Protein AF-A0A7C4GCC1-F1 (afdb_monomer)

Mean predicted aligned error: 23.69 Å

Structure (mmCIF, N/CA/C/O backbone):
data_AF-A0A7C4GCC1-F1
#
_entry.id   AF-A0A7C4GCC1-F1
#
loop_
_atom_site.group_PDB
_atom_site.id
_atom_site.type_symbol
_atom_site.label_atom_id
_atom_site.label_alt_id
_atom_site.label_comp_id
_atom_site.label_asym_id
_atom_site.label_entity_id
_atom_site.label_seq_id
_atom_site.pdbx_PDB_ins_code
_atom_site.Cartn_x
_atom_site.Cartn_y
_atom_site.Cartn_z
_atom_site.occupancy
_atom_site.B_iso_or_equiv
_atom_site.auth_seq_id
_atom_site.auth_comp_id
_atom_site.auth_asym_id
_atom_site.auth_atom_id
_atom_site.pdbx_PDB_model_num
ATOM 1 N N . MET A 1 1 ? 19.845 -85.743 -12.139 1.00 63.66 1 MET A N 1
ATOM 2 C CA . MET A 1 1 ? 19.564 -84.285 -12.180 1.00 63.66 1 MET A CA 1
ATOM 3 C C . MET A 1 1 ? 18.138 -83.912 -11.758 1.00 63.66 1 MET A C 1
ATOM 5 O O . MET A 1 1 ? 17.988 -82.906 -11.081 1.00 63.66 1 MET A O 1
ATOM 9 N N . TYR A 1 2 ? 17.109 -84.716 -12.062 1.00 66.06 2 TYR A N 1
ATOM 10 C CA . TYR A 1 2 ? 15.708 -84.414 -11.703 1.00 66.06 2 TYR A CA 1
ATOM 11 C C . TYR A 1 2 ? 15.447 -84.311 -10.183 1.00 66.06 2 TYR A C 1
ATOM 13 O O . TYR A 1 2 ? 14.785 -83.385 -9.728 1.00 66.06 2 TYR A O 1
ATOM 21 N N . TYR A 1 3 ? 16.046 -85.199 -9.380 1.00 66.88 3 TYR A N 1
ATOM 22 C CA . TYR A 1 3 ? 15.901 -85.190 -7.914 1.00 66.88 3 TYR A CA 1
ATOM 23 C C . TYR A 1 3 ? 16.532 -83.966 -7.232 1.00 66.88 3 TYR A C 1
ATOM 25 O O . TYR A 1 3 ? 16.000 -83.470 -6.244 1.00 66.88 3 TYR A O 1
ATOM 33 N N . VAL A 1 4 ? 17.625 -83.431 -7.787 1.00 70.81 4 VAL A N 1
ATOM 34 C CA . VAL A 1 4 ? 18.280 -82.221 -7.260 1.00 70.81 4 VAL A CA 1
ATOM 35 C C . VAL A 1 4 ? 17.409 -80.988 -7.520 1.00 70.81 4 VAL A C 1
ATOM 37 O O . VAL A 1 4 ? 17.224 -80.166 -6.626 1.00 70.81 4 VAL A O 1
ATOM 40 N N . LEU A 1 5 ? 16.795 -80.900 -8.706 1.00 70.44 5 LEU A N 1
ATOM 41 C CA . LEU A 1 5 ? 15.860 -79.825 -9.045 1.00 70.44 5 LEU A CA 1
ATOM 42 C C . LEU A 1 5 ? 14.574 -79.893 -8.199 1.00 70.44 5 LEU A C 1
ATOM 44 O O . LEU A 1 5 ? 14.079 -78.864 -7.745 1.00 70.44 5 LEU A O 1
ATOM 48 N N . LEU A 1 6 ? 14.066 -81.104 -7.936 1.00 71.25 6 LEU A N 1
ATOM 49 C CA . LEU A 1 6 ? 12.882 -81.321 -7.102 1.00 71.25 6 LEU A CA 1
ATOM 50 C C . LEU A 1 6 ? 13.134 -80.920 -5.638 1.00 71.25 6 LEU A C 1
ATOM 52 O O . LEU A 1 6 ? 12.301 -80.240 -5.044 1.00 71.25 6 LEU A O 1
ATOM 56 N N . CYS A 1 7 ? 14.302 -81.253 -5.076 1.00 68.62 7 CYS A N 1
ATOM 57 C CA . CYS A 1 7 ? 14.692 -80.820 -3.730 1.00 68.62 7 CYS A CA 1
ATOM 58 C C . CYS A 1 7 ? 14.818 -79.294 -3.618 1.00 68.62 7 CYS A C 1
ATOM 60 O O . CYS A 1 7 ? 14.328 -78.715 -2.651 1.00 68.62 7 CYS A O 1
ATOM 62 N N . ILE A 1 8 ? 15.405 -78.625 -4.615 1.00 70.19 8 ILE A N 1
ATOM 63 C CA . ILE A 1 8 ? 15.514 -77.158 -4.628 1.00 70.19 8 ILE A CA 1
ATOM 64 C C . ILE A 1 8 ? 14.120 -76.521 -4.704 1.00 70.19 8 ILE A C 1
ATOM 66 O O . ILE A 1 8 ? 13.819 -75.618 -3.926 1.00 70.19 8 ILE A O 1
ATOM 70 N N . LEU A 1 9 ? 13.224 -77.027 -5.557 1.00 69.75 9 LEU A N 1
ATOM 71 C CA . LEU A 1 9 ? 11.850 -76.521 -5.649 1.00 69.75 9 LEU A CA 1
ATOM 72 C C . LEU A 1 9 ? 11.044 -76.749 -4.361 1.00 69.75 9 LEU A C 1
ATOM 74 O O . LEU A 1 9 ? 10.264 -75.878 -3.982 1.00 69.75 9 LEU A O 1
ATOM 78 N N . ILE A 1 10 ? 11.249 -77.863 -3.651 1.00 68.75 10 ILE A N 1
ATOM 79 C CA . ILE A 1 10 ? 10.618 -78.125 -2.345 1.00 68.75 10 ILE A CA 1
ATOM 80 C C . ILE A 1 10 ? 11.141 -77.151 -1.279 1.00 68.75 10 ILE A C 1
ATOM 82 O O . ILE A 1 10 ? 10.346 -76.592 -0.524 1.00 68.75 10 ILE A O 1
ATOM 86 N N . ILE A 1 11 ? 12.449 -76.880 -1.254 1.00 67.25 11 ILE A N 1
ATOM 87 C CA . ILE A 1 11 ? 13.056 -75.909 -0.330 1.00 67.25 11 ILE A CA 1
ATOM 88 C C . ILE A 1 11 ? 12.537 -74.492 -0.617 1.00 67.25 11 ILE A C 1
ATOM 90 O O . ILE A 1 11 ? 12.124 -73.798 0.310 1.00 67.25 11 ILE A O 1
ATOM 94 N N . PHE A 1 12 ? 12.458 -74.078 -1.886 1.00 67.62 12 PHE A N 1
ATOM 95 C CA . PHE A 1 12 ? 11.911 -72.768 -2.262 1.00 67.62 12 PHE A CA 1
ATOM 96 C C . PHE A 1 12 ? 10.414 -72.641 -1.944 1.00 67.62 12 PHE A C 1
ATOM 98 O O . PHE A 1 12 ? 9.980 -71.608 -1.433 1.00 67.62 12 PHE A O 1
ATOM 105 N N . LYS A 1 13 ? 9.613 -73.688 -2.177 1.00 67.19 13 LYS A N 1
ATOM 106 C CA . LYS A 1 13 ? 8.170 -73.678 -1.884 1.00 67.19 13 LYS A CA 1
ATOM 107 C C . LYS A 1 13 ? 7.899 -73.636 -0.375 1.00 67.19 13 LYS A C 1
ATOM 109 O O . LYS A 1 13 ? 7.031 -72.879 0.058 1.00 67.19 13 LYS A O 1
ATOM 114 N N . ASN A 1 14 ? 8.695 -74.347 0.427 1.00 59.16 14 ASN A N 1
ATOM 115 C CA . ASN A 1 14 ? 8.635 -74.298 1.892 1.00 59.16 14 ASN A CA 1
ATOM 116 C C . ASN A 1 14 ? 9.147 -72.961 2.462 1.00 59.16 14 ASN A C 1
ATOM 118 O O . ASN A 1 14 ? 8.561 -72.449 3.414 1.00 59.16 14 ASN A O 1
ATOM 122 N N . ALA A 1 15 ? 10.160 -72.339 1.851 1.00 60.72 15 ALA A N 1
ATOM 123 C CA . ALA A 1 15 ? 10.637 -71.006 2.233 1.00 60.72 15 ALA A CA 1
ATOM 124 C C . ALA A 1 15 ? 9.601 -69.901 1.936 1.00 60.72 15 ALA A C 1
ATOM 126 O O . ALA A 1 15 ? 9.397 -69.001 2.751 1.00 60.72 15 ALA A O 1
ATOM 127 N N . ILE A 1 16 ? 8.880 -69.996 0.813 1.00 60.94 16 ILE A N 1
ATOM 128 C CA . ILE A 1 16 ? 7.788 -69.071 0.455 1.00 60.94 16 ILE A CA 1
ATOM 129 C C . ILE A 1 16 ? 6.573 -69.254 1.384 1.00 60.94 16 ILE A C 1
ATOM 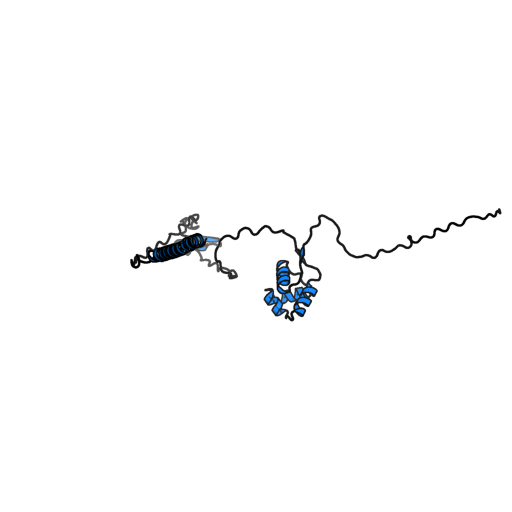131 O O . ILE A 1 16 ? 5.955 -68.268 1.792 1.00 60.94 16 ILE A O 1
ATOM 135 N N . LEU A 1 17 ? 6.255 -70.494 1.776 1.00 58.56 17 LEU A N 1
ATOM 136 C CA . LEU A 1 17 ? 5.231 -70.791 2.788 1.00 58.56 17 LEU A CA 1
ATOM 137 C C . LEU A 1 17 ? 5.615 -70.246 4.178 1.00 58.56 17 LEU A C 1
ATOM 139 O O . LEU A 1 17 ? 4.762 -69.682 4.864 1.00 58.56 17 LEU A O 1
ATOM 143 N N . ALA A 1 18 ? 6.893 -70.316 4.565 1.00 58.34 18 ALA A N 1
ATOM 144 C CA . ALA A 1 18 ? 7.387 -69.760 5.827 1.00 58.34 18 ALA A CA 1
ATOM 145 C C . ALA A 1 18 ? 7.324 -68.218 5.867 1.00 58.34 18 ALA A C 1
ATOM 147 O O . ALA A 1 18 ? 6.893 -67.643 6.868 1.00 58.34 18 ALA A O 1
ATOM 148 N N . LEU A 1 19 ? 7.654 -67.537 4.763 1.00 57.41 19 LEU A N 1
ATOM 149 C CA . LEU A 1 19 ? 7.575 -66.071 4.655 1.00 57.41 19 LEU A CA 1
ATOM 150 C C . LEU A 1 19 ? 6.128 -65.545 4.706 1.00 57.41 19 LEU A C 1
ATOM 152 O O . LEU A 1 19 ? 5.872 -64.472 5.256 1.00 57.41 19 LEU A O 1
ATOM 156 N N . ARG A 1 20 ? 5.157 -66.316 4.199 1.00 57.84 20 ARG A N 1
ATOM 157 C CA . ARG A 1 20 ? 3.729 -65.952 4.205 1.00 57.84 20 ARG A CA 1
ATOM 158 C C . ARG A 1 20 ? 3.090 -66.088 5.596 1.00 57.84 20 ARG A C 1
ATOM 160 O O . ARG A 1 20 ? 2.259 -65.253 5.956 1.00 57.84 20 ARG A O 1
ATOM 167 N N . SER A 1 21 ? 3.537 -67.054 6.405 1.00 59.22 21 SER A N 1
ATOM 168 C CA . SER A 1 21 ? 3.143 -67.188 7.818 1.00 59.22 21 SER A CA 1
ATOM 169 C C . SER A 1 21 ? 3.728 -66.081 8.701 1.00 59.22 21 SER A C 1
ATOM 171 O O . SER A 1 21 ? 3.010 -65.515 9.522 1.00 59.22 21 SER A O 1
ATOM 173 N N . ILE A 1 22 ? 4.992 -65.694 8.491 1.00 59.81 22 ILE A N 1
ATOM 174 C CA . ILE A 1 22 ? 5.638 -64.611 9.259 1.00 59.81 22 ILE A CA 1
ATOM 175 C C . ILE A 1 22 ? 4.975 -63.254 8.969 1.00 59.81 22 ILE A C 1
ATOM 177 O O . ILE A 1 22 ? 4.760 -62.465 9.887 1.00 59.81 22 ILE A O 1
ATOM 181 N N . CYS A 1 23 ? 4.564 -63.002 7.721 1.00 56.31 23 CYS A N 1
ATOM 182 C CA . CYS A 1 23 ? 3.889 -61.759 7.337 1.00 56.31 23 CYS A CA 1
ATOM 183 C C . CYS A 1 23 ? 2.470 -61.643 7.938 1.00 56.31 23 CYS A C 1
ATOM 185 O O . CYS A 1 23 ? 2.072 -60.570 8.394 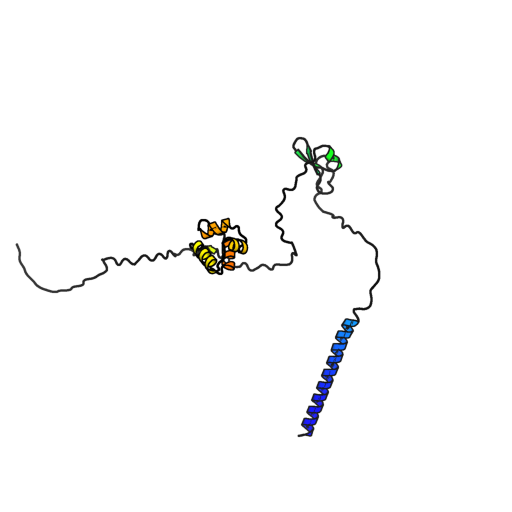1.00 56.31 23 CYS A O 1
ATOM 187 N N . HIS A 1 24 ? 1.730 -62.756 8.033 1.00 60.28 24 HIS A N 1
ATOM 188 C CA . HIS A 1 24 ? 0.435 -62.792 8.725 1.00 60.28 24 HIS A CA 1
ATOM 189 C C . HIS A 1 24 ? 0.576 -62.580 10.238 1.00 60.28 24 HIS A C 1
ATOM 191 O O . HIS A 1 24 ? -0.241 -61.877 10.827 1.00 60.28 24 HIS A O 1
ATOM 197 N N . ILE A 1 25 ? 1.624 -63.130 10.859 1.00 60.50 25 ILE A N 1
ATOM 198 C CA . ILE A 1 25 ? 1.900 -62.956 12.292 1.00 60.50 25 ILE A CA 1
ATOM 199 C C . ILE A 1 25 ? 2.311 -61.508 12.594 1.00 60.50 25 ILE A C 1
ATOM 201 O O . ILE A 1 25 ? 1.822 -60.938 13.567 1.00 60.50 25 ILE A O 1
ATOM 205 N N . LEU A 1 26 ? 3.118 -60.864 11.740 1.00 58.94 26 LEU A N 1
ATOM 206 C CA . LEU A 1 26 ? 3.485 -59.451 11.903 1.00 58.94 26 LEU A CA 1
ATOM 207 C C . LEU A 1 26 ? 2.285 -58.510 11.704 1.00 58.94 26 LEU A C 1
ATOM 209 O O . LEU A 1 26 ? 2.103 -57.575 12.480 1.00 58.94 26 LEU A O 1
ATOM 213 N N . HIS A 1 27 ? 1.432 -58.774 10.707 1.00 63.50 27 HIS A N 1
ATOM 214 C CA . HIS A 1 27 ? 0.215 -57.988 10.480 1.00 63.50 27 HIS A CA 1
ATOM 215 C C . HIS A 1 27 ? -0.801 -58.176 11.618 1.00 63.50 27 HIS A C 1
ATOM 217 O O . HIS A 1 27 ? -1.419 -57.208 12.063 1.00 63.50 27 HIS A O 1
ATOM 223 N N . PHE A 1 28 ? -0.912 -59.394 12.160 1.00 55.25 28 PHE A N 1
ATOM 224 C CA . PHE A 1 28 ? -1.722 -59.663 13.343 1.00 55.25 28 PHE A CA 1
ATOM 225 C C . PHE A 1 28 ? -1.152 -58.967 14.584 1.00 55.25 28 PHE A C 1
ATOM 227 O O . PHE A 1 28 ? -1.920 -58.369 15.323 1.00 55.25 28 PHE A O 1
ATOM 234 N N . PHE A 1 29 ? 0.171 -58.929 14.781 1.00 54.62 29 PHE A N 1
ATOM 235 C CA . PHE A 1 29 ? 0.791 -58.183 15.883 1.00 54.62 29 PHE A CA 1
ATOM 236 C C . PHE A 1 29 ? 0.606 -56.667 15.755 1.00 54.62 29 PHE A C 1
ATOM 238 O O . PHE A 1 29 ? 0.311 -56.017 16.752 1.00 54.62 29 PHE A O 1
ATOM 245 N N . ILE A 1 30 ? 0.697 -56.089 14.555 1.00 59.47 30 ILE A N 1
ATOM 246 C CA . ILE A 1 30 ? 0.470 -54.650 14.343 1.00 59.47 30 ILE A CA 1
ATOM 247 C C . ILE A 1 30 ? -1.007 -54.297 14.575 1.00 59.47 30 ILE A C 1
ATOM 249 O O . ILE A 1 30 ? -1.305 -53.326 15.269 1.00 59.47 30 ILE A O 1
ATOM 253 N N . HIS A 1 31 ? -1.942 -55.121 14.094 1.00 57.72 31 HIS A N 1
ATOM 254 C CA . HIS A 1 31 ? -3.376 -54.898 14.291 1.00 57.72 31 HIS A CA 1
ATOM 255 C C . HIS A 1 31 ? -3.832 -55.193 15.735 1.00 57.72 31 HIS A C 1
ATOM 257 O O . HIS A 1 31 ? -4.702 -54.506 16.268 1.00 57.72 31 HIS A O 1
ATOM 263 N N . PHE A 1 32 ? -3.218 -56.168 16.413 1.00 44.03 32 PHE A N 1
ATOM 264 C CA . PHE A 1 32 ? -3.484 -56.497 17.817 1.00 44.03 32 PHE A CA 1
ATOM 265 C C . PHE A 1 32 ? -2.863 -55.462 18.773 1.00 44.03 32 PHE A C 1
ATOM 267 O O . PHE A 1 32 ? -3.492 -55.088 19.761 1.00 44.03 32 PHE A O 1
ATOM 274 N N . CYS A 1 33 ? -1.704 -54.888 18.430 1.00 45.56 33 CYS A N 1
ATOM 275 C CA . CYS A 1 33 ? -1.083 -53.795 19.186 1.00 45.56 33 CYS A CA 1
ATOM 276 C C . CYS A 1 33 ? -1.837 -52.458 19.005 1.00 45.56 33 CYS A C 1
ATOM 278 O O . CYS A 1 33 ? -1.930 -51.670 19.947 1.00 45.56 33 CYS A O 1
ATOM 280 N N . TRP A 1 34 ? -2.489 -52.231 17.854 1.00 43.16 34 TRP A N 1
ATOM 281 C CA . TRP A 1 34 ? -3.417 -51.103 17.661 1.00 43.16 34 TRP A CA 1
ATOM 282 C C . TRP A 1 34 ? -4.787 -51.300 18.337 1.00 43.16 34 TRP A C 1
ATOM 284 O O . TRP A 1 34 ? -5.467 -50.319 18.632 1.00 43.16 34 TRP A O 1
ATOM 294 N N . LYS A 1 35 ? -5.186 -52.542 18.652 1.00 43.91 35 LYS A N 1
ATOM 295 C CA . LYS A 1 35 ? -6.496 -52.862 19.253 1.00 43.91 35 LYS A CA 1
ATOM 296 C C . LYS A 1 35 ? -6.484 -53.023 20.781 1.00 43.91 35 LYS A C 1
ATOM 298 O O . LYS A 1 35 ? -7.555 -53.012 21.381 1.00 43.91 35 LYS A O 1
ATOM 303 N N . LEU A 1 36 ? -5.310 -53.087 21.424 1.00 43.34 36 LEU A N 1
ATOM 304 C CA . LEU A 1 36 ? -5.185 -53.085 22.894 1.00 43.34 36 LEU A CA 1
ATOM 305 C C . LEU A 1 36 ? -4.892 -51.707 23.519 1.00 43.34 36 LEU A C 1
ATOM 307 O O . LEU A 1 36 ? -5.024 -51.559 24.730 1.00 43.34 36 LEU A O 1
ATOM 311 N N . LYS A 1 37 ? -4.576 -50.671 22.728 1.00 39.44 37 LYS A N 1
ATOM 312 C CA . LYS A 1 37 ? -4.420 -49.283 23.219 1.00 39.44 37 LYS A CA 1
ATOM 313 C C . LYS A 1 37 ? -5.707 -48.447 23.103 1.00 39.44 37 LYS A C 1
ATOM 315 O O . LYS A 1 37 ? -5.652 -47.222 23.076 1.00 39.44 37 LYS A O 1
ATOM 320 N N . PHE A 1 38 ? -6.866 -49.108 23.023 1.00 40.34 38 PHE A N 1
ATOM 321 C CA . PHE A 1 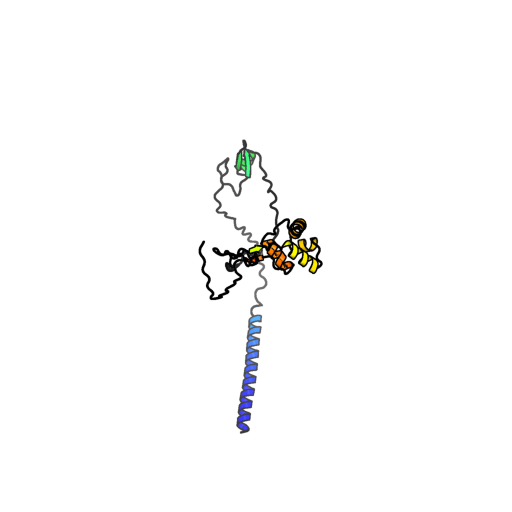38 ? -8.164 -48.451 22.835 1.00 40.34 38 PHE A CA 1
ATOM 322 C C . PHE A 1 38 ? -9.328 -49.203 23.504 1.00 40.34 38 PHE A C 1
ATOM 324 O O . PHE A 1 38 ? -10.369 -49.417 22.890 1.00 40.34 38 PHE A O 1
ATOM 331 N N . ARG A 1 39 ? -9.168 -49.657 24.757 1.00 39.66 39 ARG A N 1
ATOM 332 C CA . ARG A 1 39 ? -10.319 -50.017 25.610 1.00 39.66 39 ARG A CA 1
ATOM 333 C C . ARG A 1 39 ? -9.936 -50.180 27.077 1.00 39.66 39 ARG A C 1
ATOM 335 O O . ARG A 1 39 ? -9.813 -51.296 27.552 1.00 39.66 39 ARG A O 1
ATOM 342 N N . LEU A 1 40 ? -9.724 -49.060 27.764 1.00 39.38 40 LEU A N 1
ATOM 343 C CA . LEU A 1 40 ? -9.918 -48.871 29.209 1.00 39.38 40 LEU A CA 1
ATOM 344 C C . LEU A 1 40 ? -9.496 -47.432 29.525 1.00 39.38 40 LEU A C 1
ATOM 346 O O . LEU A 1 40 ? -8.310 -47.151 29.614 1.00 39.38 40 LEU A O 1
ATOM 350 N N . VAL A 1 41 ? -10.481 -46.533 29.547 1.00 38.19 41 VAL A N 1
ATOM 351 C CA . VAL A 1 41 ? -10.696 -45.371 30.438 1.00 38.19 41 VAL A CA 1
ATOM 352 C C . VAL A 1 41 ? -11.641 -44.426 29.680 1.00 38.19 41 VAL A C 1
ATOM 354 O O . VAL A 1 41 ? -11.259 -43.369 29.190 1.00 38.19 41 VAL A O 1
ATOM 357 N N . GLU A 1 42 ? -12.904 -44.836 29.553 1.00 44.81 42 GLU A N 1
ATOM 358 C CA . GLU A 1 42 ? -14.003 -43.880 29.435 1.00 44.81 42 GLU A CA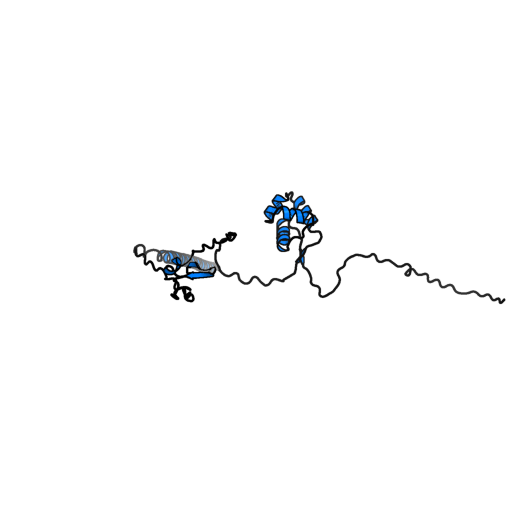 1
ATOM 359 C C . GLU A 1 42 ? -14.730 -43.852 30.777 1.00 44.81 42 GLU A C 1
ATOM 361 O O . GLU A 1 42 ? -15.086 -44.899 31.316 1.00 44.81 42 GLU A O 1
ATOM 366 N N . GLY A 1 43 ? -14.963 -42.648 31.303 1.00 46.44 43 GLY A N 1
ATOM 367 C CA . GLY A 1 43 ? -16.002 -42.431 32.305 1.00 46.44 43 GLY A CA 1
ATOM 368 C C . GLY A 1 43 ? -15.543 -42.244 33.748 1.00 46.44 43 GLY A C 1
ATOM 369 O O . GLY A 1 43 ? -16.044 -42.925 34.634 1.00 46.44 43 GLY A O 1
ATOM 370 N N . ILE A 1 44 ? -14.715 -41.230 34.025 1.00 43.22 44 ILE A N 1
ATOM 371 C CA . ILE A 1 44 ? -14.797 -40.543 35.323 1.00 43.22 44 ILE A CA 1
ATOM 372 C C . ILE A 1 44 ? -15.042 -39.055 35.074 1.00 43.22 44 ILE A C 1
ATOM 374 O O . ILE A 1 44 ? -14.154 -38.298 34.686 1.00 43.22 44 ILE A O 1
ATOM 378 N N . LYS A 1 45 ? -16.304 -38.651 35.264 1.00 41.41 45 LYS A N 1
ATOM 379 C CA . LYS A 1 45 ? -16.761 -37.258 35.270 1.00 41.41 45 LYS A CA 1
ATOM 380 C C . LYS A 1 45 ? -16.176 -36.550 36.493 1.00 41.41 45 LYS A C 1
ATOM 382 O O . LYS A 1 45 ? -16.801 -36.500 37.547 1.00 41.41 45 LYS A O 1
ATOM 387 N N . TRP A 1 46 ? -14.996 -35.969 36.326 1.00 35.97 46 TRP A N 1
ATOM 388 C CA . TRP A 1 46 ? -14.390 -35.053 37.288 1.00 35.97 46 TRP A CA 1
ATOM 389 C C . TRP A 1 46 ? -15.013 -33.654 37.074 1.00 35.97 46 TRP A C 1
ATOM 391 O O . TRP A 1 46 ? -14.539 -32.828 36.296 1.00 35.97 46 TRP A O 1
ATOM 401 N N . LYS A 1 47 ? -16.184 -33.431 37.693 1.00 44.38 47 LYS A N 1
ATOM 402 C CA . LYS A 1 47 ? -16.966 -32.183 37.640 1.00 44.38 47 LYS A CA 1
ATOM 403 C C . LYS A 1 47 ? -16.470 -31.221 38.727 1.00 44.38 47 LYS A C 1
ATOM 405 O O . LYS A 1 47 ? -17.168 -30.961 39.699 1.00 44.38 47 LYS A O 1
ATOM 410 N N . TYR A 1 48 ? -15.282 -30.662 38.539 1.00 47.84 48 TYR A N 1
ATOM 411 C CA . TYR A 1 48 ? -14.805 -29.510 39.314 1.00 47.84 48 TYR A CA 1
ATOM 412 C C . TYR A 1 48 ? -14.191 -28.535 38.326 1.00 47.84 48 TYR A C 1
ATOM 414 O O . TYR A 1 48 ? -13.115 -28.752 37.774 1.00 47.84 48 TYR A O 1
ATOM 422 N N . LYS A 1 49 ? -14.918 -27.444 38.085 1.00 42.94 49 LYS A N 1
ATOM 423 C CA . LYS A 1 49 ? -14.337 -26.214 37.558 1.00 42.94 49 LYS A CA 1
ATOM 424 C C . LYS A 1 49 ? -13.416 -25.675 38.646 1.00 42.94 49 LYS A C 1
ATOM 426 O O . LYS A 1 49 ? -13.836 -24.873 39.474 1.00 42.94 49 LYS A O 1
ATOM 431 N N . ILE A 1 50 ? -12.171 -26.135 38.664 1.00 42.38 50 ILE A N 1
ATOM 432 C CA . ILE A 1 50 ? -11.121 -25.417 39.373 1.00 42.38 50 ILE A CA 1
ATOM 433 C C . ILE A 1 50 ? -10.861 -24.182 38.516 1.00 42.38 50 ILE A C 1
ATOM 435 O O . ILE A 1 50 ? -10.184 -24.235 37.491 1.00 42.38 50 ILE A O 1
ATOM 439 N N . ASN A 1 51 ? -11.522 -23.086 38.876 1.00 44.94 51 ASN A N 1
ATOM 440 C CA . ASN A 1 51 ? -11.334 -21.791 38.249 1.00 44.94 51 ASN A CA 1
ATOM 441 C C . ASN A 1 51 ? -10.008 -21.229 38.769 1.00 44.94 51 ASN A C 1
ATOM 443 O O . ASN A 1 51 ? -9.982 -20.372 39.647 1.00 44.94 51 ASN A O 1
ATOM 447 N N . ILE A 1 52 ? -8.896 -21.773 38.274 1.00 39.72 52 ILE A N 1
ATOM 448 C CA . ILE A 1 52 ? -7.584 -21.158 38.441 1.00 39.72 52 ILE A CA 1
ATOM 449 C C . ILE A 1 52 ? -7.579 -19.975 37.477 1.00 39.72 52 ILE A C 1
ATOM 451 O O . ILE A 1 52 ? -7.081 -20.044 36.355 1.00 39.72 52 ILE A O 1
ATOM 455 N N . THR A 1 53 ? -8.190 -18.873 37.906 1.00 46.94 53 THR A N 1
ATOM 456 C CA . THR A 1 53 ? -7.751 -17.562 37.454 1.00 46.94 53 THR A CA 1
ATOM 457 C C . THR A 1 53 ? -6.305 -17.468 37.895 1.00 46.94 53 THR A C 1
ATOM 459 O O . THR A 1 53 ? -6.042 -17.283 39.080 1.00 46.94 53 THR A O 1
ATOM 462 N N . ILE A 1 54 ? -5.373 -17.664 36.965 1.00 43.03 54 ILE A N 1
ATOM 463 C CA . ILE A 1 54 ? -3.993 -17.229 37.144 1.00 43.03 54 ILE A CA 1
ATOM 464 C C . ILE A 1 54 ? -4.122 -15.757 37.555 1.00 43.03 54 ILE A C 1
ATOM 466 O O . ILE A 1 54 ? -4.584 -14.965 36.721 1.00 43.03 54 ILE A O 1
ATOM 470 N N . PRO A 1 55 ? -3.845 -15.363 38.818 1.00 43.00 55 PRO A N 1
ATOM 471 C CA . PRO A 1 55 ? -3.775 -13.954 39.117 1.00 43.00 55 PRO A CA 1
ATOM 472 C C . PRO A 1 55 ? -2.654 -13.469 38.220 1.00 43.00 55 PRO A C 1
ATOM 474 O O . PRO A 1 55 ? -1.541 -13.996 38.227 1.00 43.00 55 PRO A O 1
ATOM 477 N N . ASN A 1 56 ? -3.009 -12.557 37.335 1.00 44.94 56 ASN A N 1
ATOM 478 C CA . ASN A 1 56 ? -2.076 -11.910 36.456 1.00 44.94 56 ASN A CA 1
ATOM 479 C C . ASN A 1 56 ? -1.198 -11.050 37.367 1.00 44.94 56 ASN A C 1
ATOM 481 O O . ASN A 1 56 ? -1.490 -9.879 37.603 1.00 44.94 56 ASN A O 1
ATOM 485 N N . ILE A 1 57 ? -0.196 -11.676 37.990 1.00 48.94 57 ILE A N 1
ATOM 486 C CA . ILE A 1 57 ? 0.821 -11.012 38.789 1.00 48.94 57 ILE A CA 1
ATOM 487 C C . ILE A 1 57 ? 1.742 -10.378 37.754 1.00 48.94 57 ILE A C 1
ATOM 489 O O . ILE A 1 57 ? 2.836 -10.848 37.453 1.00 48.94 57 ILE A O 1
ATOM 493 N N . TYR A 1 58 ? 1.217 -9.321 37.138 1.00 47.09 58 TYR A N 1
ATOM 494 C CA . TYR A 1 58 ? 2.008 -8.316 36.480 1.00 47.09 58 TYR A CA 1
ATOM 495 C C . TYR A 1 58 ? 2.959 -7.786 37.540 1.00 47.09 58 TYR A C 1
ATOM 497 O O . TYR A 1 58 ? 2.586 -6.974 38.384 1.00 47.09 58 TYR A O 1
ATOM 505 N N . PHE A 1 59 ? 4.204 -8.234 37.460 1.00 47.84 59 PHE A N 1
ATOM 506 C CA . PHE A 1 59 ? 5.349 -7.526 38.004 1.00 47.84 59 PHE A CA 1
ATOM 507 C C . PHE A 1 59 ? 5.572 -6.264 37.147 1.00 47.84 59 PHE A C 1
ATOM 509 O O . PHE A 1 59 ? 6.563 -6.110 36.440 1.00 47.84 59 PHE A O 1
ATOM 516 N N . GLY A 1 60 ? 4.552 -5.407 37.106 1.00 55.56 60 GLY A N 1
ATOM 517 C CA . GLY A 1 60 ? 4.631 -4.049 36.608 1.00 55.56 60 GLY A CA 1
ATOM 518 C C . GLY A 1 60 ? 4.989 -3.164 37.788 1.00 55.56 60 GLY A C 1
ATOM 519 O O . GLY A 1 60 ? 4.439 -3.335 38.873 1.00 55.56 60 GLY A O 1
ATOM 520 N N . ILE A 1 61 ? 5.930 -2.249 37.575 1.00 59.91 61 ILE A N 1
ATOM 521 C CA . ILE A 1 61 ? 6.297 -1.191 38.523 1.00 59.91 61 ILE A CA 1
ATOM 522 C C . ILE A 1 61 ? 5.006 -0.628 39.148 1.00 59.91 61 ILE A C 1
ATOM 524 O O . ILE A 1 61 ? 4.098 -0.288 38.380 1.00 59.91 61 ILE A O 1
ATOM 528 N N . PRO A 1 62 ? 4.875 -0.569 40.491 1.00 61.34 62 PRO A N 1
ATOM 529 C CA . PRO A 1 62 ? 3.664 -0.075 41.127 1.00 61.34 62 PRO A CA 1
ATOM 530 C C . PRO A 1 62 ? 3.493 1.387 40.736 1.00 61.34 62 PRO A C 1
ATOM 532 O O . PRO A 1 62 ? 4.186 2.274 41.228 1.00 61.34 62 PRO A O 1
ATOM 535 N N . LEU A 1 63 ? 2.587 1.626 39.795 1.00 78.06 63 LEU A N 1
ATOM 536 C CA . LEU A 1 63 ? 2.186 2.966 39.426 1.00 78.06 63 LEU A CA 1
ATOM 537 C C . LEU A 1 63 ? 1.475 3.534 40.656 1.00 78.06 63 LEU A C 1
ATOM 539 O O . LEU A 1 63 ? 0.490 2.955 41.105 1.00 78.06 63 LEU A O 1
ATOM 543 N N . SER A 1 64 ? 2.004 4.586 41.265 1.00 89.19 64 SER A N 1
ATOM 544 C CA . SER A 1 64 ? 1.393 5.205 42.440 1.00 89.19 64 SER A CA 1
ATOM 545 C C . SER A 1 64 ? 0.326 6.217 42.023 1.00 89.19 64 SER A C 1
ATOM 547 O O . SER A 1 64 ? 0.352 6.776 40.927 1.00 89.19 64 SER A O 1
ATOM 549 N N . CYS A 1 65 ? -0.656 6.426 42.895 1.00 92.25 65 CYS A N 1
ATOM 550 C CA . CYS A 1 65 ? -1.636 7.490 42.749 1.00 92.25 65 CYS A CA 1
ATOM 551 C C . CYS A 1 65 ? -0.961 8.844 42.984 1.00 92.25 65 CYS A C 1
ATOM 553 O O . CYS A 1 65 ? -0.397 9.068 44.053 1.00 92.25 65 CYS A O 1
ATOM 555 N N . GLU A 1 66 ? -1.098 9.775 42.046 1.00 91.50 66 GLU A N 1
ATOM 556 C CA . GLU A 1 66 ? -0.482 11.107 42.146 1.00 91.50 66 GLU A CA 1
ATOM 557 C C . GLU A 1 66 ? -1.157 12.018 43.189 1.00 91.50 66 GLU A C 1
ATOM 559 O O . GLU A 1 66 ? -0.594 13.040 43.564 1.00 91.50 66 GLU A O 1
ATOM 564 N N . LEU A 1 67 ? -2.342 11.641 43.695 1.00 92.19 67 LEU A N 1
ATOM 565 C CA . LEU A 1 67 ? -3.045 12.382 44.753 1.00 92.19 67 LEU A CA 1
ATOM 566 C C . LEU A 1 67 ? -2.823 11.829 46.165 1.00 92.19 67 LEU A C 1
ATOM 568 O O . LEU A 1 67 ? -2.782 12.603 47.114 1.00 92.19 67 LEU A O 1
ATOM 572 N N . CYS A 1 68 ? -2.732 10.507 46.332 1.00 91.75 68 CYS A N 1
ATOM 573 C CA . CYS A 1 68 ? -2.661 9.885 47.662 1.00 91.75 68 CYS A CA 1
ATOM 574 C C . CYS A 1 68 ? -1.462 8.957 47.871 1.00 91.75 68 CYS A C 1
ATOM 576 O O . CYS A 1 68 ? -1.326 8.387 48.947 1.00 91.75 68 CYS A O 1
ATOM 578 N N . GLY A 1 69 ? -0.617 8.753 46.858 1.00 88.19 69 GLY A N 1
ATOM 579 C CA . GLY A 1 69 ? 0.580 7.912 46.939 1.00 88.19 69 GLY A CA 1
ATOM 580 C C . GLY A 1 69 ? 0.325 6.401 46.955 1.00 88.19 69 GLY A C 1
ATOM 581 O O . GLY A 1 69 ? 1.253 5.634 46.712 1.00 88.19 69 GLY A O 1
ATOM 582 N N . ASN A 1 70 ? -0.914 5.951 47.179 1.00 88.00 70 ASN A N 1
ATOM 583 C CA . ASN A 1 70 ? -1.246 4.524 47.211 1.00 88.00 70 ASN A CA 1
ATOM 584 C C . ASN A 1 70 ? -0.957 3.830 45.868 1.00 88.00 70 ASN A C 1
ATOM 586 O O . ASN A 1 70 ? -1.181 4.433 44.812 1.00 88.00 70 ASN A O 1
ATOM 590 N N . PRO A 1 71 ? -0.533 2.554 45.877 1.00 85.44 71 PRO A N 1
ATOM 591 C CA . PRO A 1 71 ? -0.306 1.797 44.653 1.00 85.44 71 PRO A CA 1
ATOM 592 C C . PRO A 1 71 ? -1.617 1.607 43.882 1.00 85.44 71 PRO A C 1
ATOM 594 O O . PRO A 1 71 ? -2.661 1.278 44.449 1.00 85.44 71 PRO A O 1
ATOM 597 N N . LEU A 1 72 ? -1.566 1.815 42.570 1.00 86.38 72 LEU A N 1
ATOM 598 C CA . LEU A 1 72 ? -2.696 1.623 41.676 1.00 86.38 72 LEU A CA 1
ATOM 599 C C . LEU A 1 72 ? -2.836 0.144 41.328 1.00 86.38 72 LEU A C 1
ATOM 601 O O . LEU A 1 72 ? -1.897 -0.510 40.873 1.00 86.38 72 LEU A O 1
ATOM 605 N N . LEU A 1 73 ? -4.054 -0.368 41.475 1.00 80.75 73 LEU A N 1
ATOM 606 C CA . LEU A 1 73 ? -4.430 -1.690 40.989 1.00 80.75 73 LEU A CA 1
ATOM 607 C C . LEU A 1 73 ? -4.651 -1.604 39.469 1.00 80.75 73 LEU A C 1
ATOM 609 O O . LEU A 1 73 ? -5.765 -1.413 38.984 1.00 80.75 73 LEU A O 1
ATOM 613 N N . GLY A 1 74 ? -3.561 -1.670 38.701 1.00 81.62 74 GLY A N 1
ATOM 614 C CA . GLY A 1 74 ? -3.577 -1.605 37.237 1.00 81.62 74 GLY A CA 1
ATOM 615 C C . GLY A 1 74 ? -3.247 -0.219 36.672 1.00 81.62 74 GLY A C 1
ATOM 616 O O . GLY A 1 74 ? -2.301 0.430 37.102 1.00 81.62 74 GLY A O 1
ATOM 617 N N . LYS A 1 75 ? -3.984 0.224 35.643 1.00 80.31 75 LYS A N 1
ATOM 618 C CA . LYS A 1 75 ? -3.613 1.405 34.831 1.00 80.31 75 LYS A CA 1
ATOM 619 C C . LYS A 1 75 ? -3.970 2.765 35.454 1.00 80.31 75 LYS A C 1
ATOM 621 O O . LYS A 1 75 ? -3.543 3.782 34.913 1.00 80.31 75 LYS A O 1
ATOM 626 N N . GLY A 1 76 ? -4.707 2.791 36.568 1.00 87.56 76 GLY A N 1
ATOM 627 C CA . GLY A 1 76 ? -5.254 4.025 37.146 1.00 87.56 76 GLY A CA 1
ATOM 628 C C . GLY A 1 76 ? -6.295 4.705 36.250 1.00 87.56 76 GLY A C 1
ATOM 629 O O . GLY A 1 76 ? -6.550 4.283 35.117 1.00 87.56 76 GLY A O 1
ATOM 630 N N . LYS A 1 77 ? -6.935 5.750 36.774 1.00 90.38 77 LYS A N 1
ATOM 631 C CA . LYS A 1 77 ? -7.877 6.600 36.039 1.00 90.38 77 LYS A CA 1
ATOM 632 C C . LYS A 1 77 ? -7.247 7.966 35.808 1.00 90.38 77 LYS A C 1
ATOM 634 O O . LYS A 1 77 ? -6.690 8.553 36.729 1.00 90.38 77 LYS A O 1
ATOM 639 N N . LYS A 1 78 ? -7.373 8.483 34.585 1.00 92.06 78 LYS A N 1
ATOM 640 C CA . LYS A 1 78 ? -6.877 9.817 34.237 1.00 92.06 78 LYS A CA 1
ATOM 641 C C . LYS A 1 78 ? -7.933 10.876 34.532 1.00 92.06 78 LYS A C 1
ATOM 643 O O . LYS A 1 78 ? -9.031 10.814 33.974 1.00 92.06 78 LYS A O 1
ATOM 648 N N . ILE A 1 79 ? -7.591 11.844 35.375 1.00 93.31 79 ILE A N 1
ATOM 649 C CA . ILE A 1 79 ? -8.451 12.983 35.714 1.00 93.31 79 ILE A CA 1
ATOM 650 C C . ILE A 1 79 ? -7.743 14.306 35.439 1.00 93.31 79 ILE A C 1
ATOM 652 O O . ILE A 1 79 ? -6.516 14.363 35.443 1.00 93.31 79 ILE A O 1
ATOM 656 N N . MET A 1 80 ? -8.510 15.369 35.211 1.00 92.62 80 MET A N 1
ATOM 657 C CA . MET A 1 80 ? -7.992 16.728 35.093 1.00 92.62 80 MET A CA 1
ATOM 658 C C . MET A 1 80 ? -8.224 17.509 36.385 1.00 92.62 80 MET A C 1
ATOM 660 O O . MET A 1 80 ? -9.361 17.602 36.851 1.00 92.62 80 MET A O 1
ATOM 664 N N . ILE A 1 81 ? -7.159 18.098 36.931 1.00 92.81 81 ILE A N 1
ATOM 665 C CA . ILE A 1 81 ? -7.205 19.040 38.059 1.00 92.81 81 ILE A CA 1
ATOM 666 C C . ILE A 1 81 ? -6.302 20.224 37.710 1.00 92.81 81 ILE A C 1
ATOM 668 O O . ILE A 1 81 ? -5.137 20.031 37.373 1.00 92.81 81 ILE A O 1
ATOM 672 N N . SER A 1 82 ? -6.833 21.450 37.756 1.00 87.88 82 SER A N 1
ATOM 673 C CA . SER A 1 82 ? -6.070 22.688 37.502 1.00 87.88 82 SER A CA 1
ATOM 674 C C . SER A 1 82 ? -5.276 22.690 36.182 1.00 87.88 82 SER A C 1
ATOM 676 O O . SER A 1 82 ? -4.172 23.219 36.108 1.00 87.88 82 SER A O 1
ATOM 678 N N . GLY A 1 83 ? -5.824 22.060 35.136 1.00 87.44 83 GLY A N 1
ATOM 679 C CA . GLY A 1 83 ? -5.182 21.947 33.821 1.00 87.44 83 GLY A CA 1
ATOM 680 C C . GLY A 1 83 ? -4.127 20.837 33.701 1.00 87.44 83 GLY A C 1
ATOM 681 O O . GLY A 1 83 ? -3.684 20.553 32.590 1.00 87.44 83 GLY A O 1
ATOM 682 N N . ALA A 1 84 ? -3.770 20.161 34.795 1.00 89.44 84 ALA A N 1
ATOM 683 C CA . ALA A 1 84 ? -2.888 18.999 34.786 1.00 89.44 84 ALA A CA 1
ATOM 684 C C . ALA A 1 84 ? -3.692 17.697 34.654 1.00 89.44 84 ALA A C 1
ATOM 686 O O . ALA A 1 84 ? -4.760 17.545 35.251 1.00 89.44 84 ALA A O 1
ATOM 687 N N . ILE A 1 85 ? -3.172 16.751 33.869 1.00 92.56 85 ILE A N 1
ATOM 688 C CA . ILE A 1 85 ? -3.746 15.410 33.721 1.00 92.56 85 ILE A CA 1
ATOM 689 C C . ILE A 1 85 ? -3.014 14.489 34.686 1.00 92.56 85 ILE A C 1
ATOM 691 O O . ILE A 1 85 ? -1.838 14.206 34.472 1.00 92.56 85 ILE A O 1
ATOM 695 N N . LEU A 1 86 ? -3.726 14.012 35.702 1.00 91.88 86 LEU A N 1
ATOM 696 C CA . LEU A 1 86 ? -3.175 13.168 36.752 1.00 91.88 86 LEU A CA 1
ATOM 697 C C . LEU A 1 86 ? -3.668 11.730 36.639 1.00 91.88 86 LEU A C 1
ATOM 699 O O . LEU A 1 86 ? -4.793 11.487 36.187 1.00 91.88 86 LEU A O 1
ATOM 703 N N . ASN A 1 87 ? -2.852 10.776 37.084 1.00 92.38 87 ASN A N 1
ATOM 704 C CA . ASN A 1 87 ? -3.245 9.374 37.197 1.00 92.38 87 ASN A CA 1
ATOM 705 C C . ASN A 1 87 ? -3.560 8.988 38.646 1.00 92.38 87 ASN A C 1
ATOM 707 O O . ASN A 1 87 ? -2.709 9.069 39.533 1.00 92.38 87 ASN A O 1
ATOM 711 N N . VAL A 1 88 ? -4.797 8.554 38.893 1.00 93.00 88 VAL A N 1
ATOM 712 C CA . VAL A 1 88 ? -5.327 8.414 40.254 1.00 93.00 88 VAL A CA 1
ATOM 713 C C . VAL A 1 88 ? -6.036 7.083 40.499 1.00 93.00 88 VAL A C 1
ATOM 715 O O . VAL A 1 88 ? -6.451 6.388 39.568 1.00 93.00 88 VAL A O 1
ATOM 718 N N . CYS A 1 89 ? -6.175 6.724 41.779 1.00 92.44 89 CYS A N 1
ATOM 719 C CA . CYS A 1 89 ? -6.936 5.559 42.230 1.00 92.44 89 CYS A CA 1
ATOM 720 C C . CYS A 1 89 ? -8.444 5.837 42.212 1.00 92.44 89 CYS A C 1
ATOM 722 O O . CYS A 1 89 ? -8.866 6.992 42.156 1.00 92.44 89 CYS A O 1
ATOM 724 N N . ASP A 1 90 ? -9.262 4.790 42.331 1.00 90.25 90 ASP A N 1
ATOM 725 C CA . ASP A 1 90 ? -10.727 4.893 42.275 1.00 90.25 90 ASP A CA 1
ATOM 726 C C . ASP A 1 90 ? -11.321 5.891 43.279 1.00 90.25 90 ASP A C 1
ATOM 728 O O . ASP A 1 90 ? -12.248 6.625 42.941 1.00 90.25 90 ASP A O 1
ATOM 732 N N . ASN A 1 91 ? -10.735 5.989 44.474 1.00 91.31 91 ASN A N 1
ATOM 733 C CA . ASN A 1 91 ? -11.192 6.904 45.522 1.00 91.31 91 ASN A CA 1
ATOM 734 C C . ASN A 1 91 ? -10.879 8.375 45.217 1.00 91.31 91 ASN A C 1
ATOM 736 O O . ASN A 1 91 ? -11.566 9.272 45.709 1.00 91.31 91 ASN A O 1
ATOM 740 N N . CYS A 1 92 ? -9.839 8.628 44.424 1.00 92.81 92 CYS A N 1
ATOM 741 C CA . CYS A 1 92 ? -9.330 9.961 44.124 1.00 92.81 92 CYS A CA 1
ATOM 742 C C . CYS A 1 92 ? -9.930 10.563 42.844 1.00 92.81 92 CYS A C 1
ATOM 744 O O . CYS A 1 92 ? -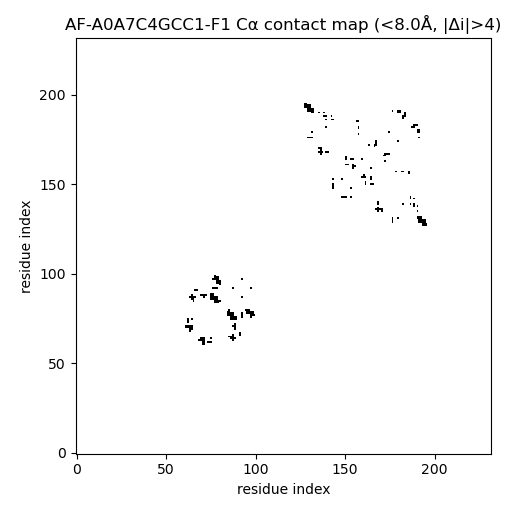9.775 11.754 42.594 1.00 92.81 92 CYS A O 1
ATOM 746 N N . VAL A 1 93 ? -10.671 9.776 42.060 1.00 91.62 93 VAL A N 1
ATOM 747 C CA . VAL A 1 93 ? -11.330 10.229 40.820 1.00 91.62 93 VAL A CA 1
ATOM 748 C C . VAL A 1 93 ? -12.264 11.412 41.059 1.00 91.62 93 VAL A C 1
ATOM 750 O O . VAL A 1 93 ? -12.353 12.300 40.223 1.00 91.62 93 VAL A O 1
ATOM 753 N N . LYS A 1 94 ? -12.935 11.439 42.214 1.00 91.25 94 LYS A N 1
ATOM 754 C CA . LYS A 1 94 ? -13.916 12.469 42.585 1.00 91.25 94 LYS A CA 1
ATOM 755 C C . LYS A 1 94 ? -13.346 13.889 42.685 1.00 91.25 94 LYS A C 1
ATOM 757 O O . LYS A 1 94 ? -14.121 14.836 42.694 1.00 91.25 94 LYS A O 1
ATOM 762 N N . TYR A 1 95 ? -12.024 14.038 42.794 1.00 91.38 95 TYR A N 1
ATOM 763 C CA . TYR A 1 95 ? -11.372 15.342 42.950 1.00 91.38 95 TYR A CA 1
ATOM 764 C C . TYR A 1 95 ? -11.093 16.054 41.620 1.00 91.38 95 TYR A C 1
ATOM 766 O O . TYR A 1 95 ? -10.648 17.197 41.634 1.00 91.38 95 TYR A O 1
ATOM 774 N N . GLY A 1 96 ? -11.349 15.413 40.477 1.00 89.62 96 GLY A N 1
ATOM 775 C CA . GLY A 1 96 ? -11.163 16.025 39.165 1.00 89.62 96 GLY A CA 1
ATOM 776 C C . GLY A 1 96 ? -12.182 15.547 38.144 1.00 89.62 96 GLY A C 1
ATOM 777 O O . GLY A 1 96 ? -13.048 14.720 38.426 1.00 89.62 96 GLY A O 1
ATOM 778 N N . THR A 1 97 ? -12.076 16.072 36.928 1.00 89.81 97 THR A N 1
ATOM 779 C CA . THR A 1 97 ? -12.956 15.672 35.827 1.00 89.81 97 THR A CA 1
ATOM 780 C C . THR A 1 97 ? -12.345 14.483 35.077 1.00 89.81 97 THR A C 1
ATOM 782 O O . THR A 1 97 ? -11.179 14.541 34.676 1.00 89.81 97 THR A O 1
ATOM 785 N N . PRO A 1 98 ? -13.073 13.366 34.892 1.00 86.12 98 PRO A N 1
ATOM 786 C CA . PRO A 1 98 ? -12.540 12.208 34.184 1.00 86.12 98 PRO A CA 1
ATOM 787 C C . PRO A 1 98 ? -12.353 12.529 32.699 1.00 86.12 98 PRO A C 1
ATOM 789 O O . PRO A 1 98 ? -13.285 12.966 32.024 1.00 86.12 98 PRO A O 1
ATOM 7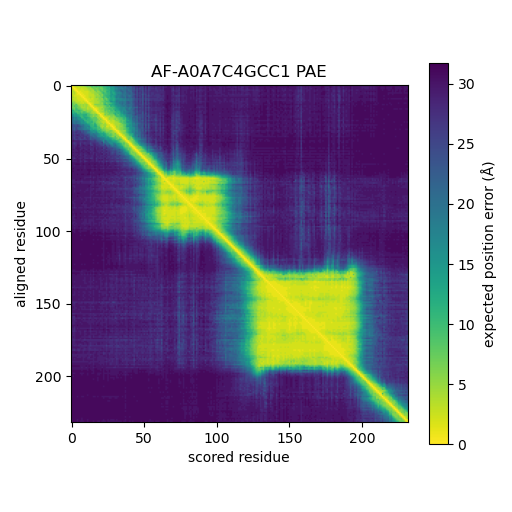92 N N . ILE A 1 99 ? -11.153 12.268 32.172 1.00 86.19 99 ILE A N 1
ATOM 793 C CA . ILE A 1 99 ? -10.883 12.410 30.739 1.00 86.19 99 ILE A CA 1
ATOM 794 C C . ILE A 1 99 ? -11.024 11.043 30.076 1.00 86.19 99 ILE A C 1
ATOM 796 O O . ILE A 1 99 ? -10.193 10.148 30.249 1.00 86.19 99 ILE A O 1
ATOM 800 N N . TYR A 1 100 ? -12.044 10.907 29.234 1.00 79.12 100 TYR A N 1
ATOM 801 C CA . TYR A 1 100 ? -12.169 9.776 28.325 1.00 79.12 100 TYR A CA 1
ATOM 802 C C . TYR A 1 100 ? -11.373 10.071 27.055 1.00 79.12 100 TYR A C 1
ATOM 804 O O . TYR A 1 100 ? -11.859 10.722 26.130 1.00 79.12 100 TYR A O 1
ATOM 812 N N . ILE A 1 101 ? -10.128 9.592 26.998 1.00 72.44 101 ILE A N 1
ATOM 813 C CA . ILE A 1 101 ? -9.364 9.599 25.749 1.00 72.44 101 ILE A CA 1
ATOM 814 C C . ILE A 1 101 ? -10.038 8.584 24.825 1.00 72.44 101 ILE A C 1
ATOM 816 O O . ILE A 1 101 ? -9.799 7.381 24.927 1.00 72.44 101 ILE A O 1
ATOM 820 N N . GLN A 1 102 ? -10.911 9.069 23.942 1.00 70.38 102 GLN A N 1
ATOM 821 C CA . GLN A 1 102 ? -11.466 8.270 22.855 1.00 70.38 102 GLN A CA 1
ATOM 822 C C . GLN A 1 102 ? -10.280 7.662 22.087 1.00 70.38 102 GLN A C 1
ATOM 824 O O . GLN A 1 102 ? -9.417 8.417 21.616 1.00 70.38 102 GLN A O 1
ATOM 829 N N . PRO A 1 103 ? -10.176 6.328 21.956 1.00 65.06 103 PRO A N 1
ATOM 830 C CA . PRO A 1 103 ? -9.152 5.747 21.111 1.00 65.06 103 PRO A CA 1
ATOM 831 C C . PRO A 1 103 ? -9.429 6.237 19.691 1.00 65.06 103 PRO A C 1
ATOM 833 O O . PRO A 1 103 ? -10.429 5.853 19.083 1.00 65.06 103 PRO A O 1
ATOM 836 N N . LYS A 1 104 ? -8.562 7.109 19.154 1.00 63.91 104 LYS A N 1
ATOM 837 C CA . LYS A 1 104 ? -8.571 7.412 17.719 1.00 63.91 104 LYS A CA 1
ATOM 838 C C . LYS A 1 104 ? -8.554 6.059 17.020 1.00 63.91 104 LYS A C 1
ATOM 840 O O . LYS A 1 104 ? -7.623 5.284 17.250 1.00 63.91 104 LYS A O 1
ATOM 845 N N . LYS A 1 105 ? -9.619 5.748 16.270 1.00 59.97 105 LYS A N 1
ATOM 846 C CA . LYS A 1 105 ? -9.780 4.475 15.562 1.00 59.97 105 LYS A CA 1
ATOM 847 C C . LYS A 1 105 ? -8.494 4.230 14.779 1.00 59.97 105 LYS A C 1
ATOM 849 O O . LYS A 1 105 ? -8.248 4.885 13.770 1.00 59.97 105 LYS A O 1
ATOM 854 N N . LYS A 1 106 ? -7.647 3.324 15.271 1.00 60.97 106 LYS A N 1
ATOM 855 C CA . LYS A 1 106 ? -6.572 2.773 14.457 1.00 60.97 106 LYS A CA 1
ATOM 856 C C . LYS A 1 106 ? -7.294 2.083 13.311 1.00 60.97 106 LYS A C 1
ATOM 858 O O . LYS A 1 106 ? -8.162 1.249 13.560 1.00 60.97 106 LYS A O 1
ATOM 863 N N . PHE A 1 107 ? -7.021 2.502 12.081 1.00 46.69 107 PHE A N 1
ATOM 864 C CA . PHE A 1 107 ? -7.507 1.792 10.909 1.00 46.69 107 PHE A CA 1
ATOM 865 C C . PHE A 1 107 ? -7.035 0.341 11.032 1.00 46.69 107 PHE A C 1
ATOM 867 O O . PHE A 1 107 ? -5.843 0.049 10.952 1.00 46.69 107 PHE A O 1
ATOM 874 N N . ASN A 1 108 ? -7.978 -0.549 11.333 1.00 49.16 108 ASN A N 1
ATOM 875 C CA . ASN A 1 108 ? -7.742 -1.977 11.412 1.00 49.16 108 ASN A CA 1
ATOM 876 C C . ASN A 1 108 ? -7.587 -2.493 9.985 1.00 49.16 108 ASN A C 1
ATOM 878 O O . ASN A 1 108 ? -8.577 -2.813 9.331 1.00 49.16 108 ASN A O 1
ATOM 882 N N . ASN A 1 109 ? -6.349 -2.620 9.516 1.00 48.06 109 ASN A N 1
ATOM 883 C CA . ASN A 1 109 ? -6.075 -3.556 8.438 1.00 48.06 109 ASN A CA 1
ATOM 884 C C . ASN A 1 109 ? -6.101 -4.958 9.047 1.00 48.06 109 ASN A C 1
ATOM 886 O O . ASN A 1 109 ? -5.199 -5.379 9.769 1.00 48.06 109 ASN A O 1
ATOM 890 N N . ILE A 1 110 ? -7.206 -5.654 8.802 1.00 53.59 110 ILE A N 1
ATOM 891 C CA . ILE A 1 110 ? -7.395 -7.054 9.154 1.00 53.59 110 ILE A CA 1
ATOM 892 C C . ILE A 1 110 ? -6.461 -7.890 8.280 1.00 53.59 110 ILE A C 1
ATOM 894 O O . ILE A 1 110 ? -6.759 -8.127 7.116 1.00 53.59 110 ILE A O 1
ATOM 898 N N . THR A 1 111 ? -5.404 -8.437 8.871 1.00 51.03 111 THR A N 1
ATOM 899 C CA . THR A 1 111 ? -4.925 -9.776 8.511 1.00 51.03 111 THR A CA 1
ATOM 900 C C . THR A 1 111 ? -4.540 -10.530 9.776 1.00 51.03 111 THR A C 1
ATOM 902 O O . THR A 1 111 ? -3.475 -10.335 10.350 1.00 51.03 111 THR A O 1
ATOM 905 N N . LYS A 1 112 ? -5.493 -11.362 10.202 1.00 53.91 112 LYS A N 1
ATOM 906 C CA . LYS A 1 112 ? -5.378 -12.611 10.965 1.00 53.91 112 LYS A CA 1
ATOM 907 C C . LYS A 1 112 ? -3.942 -12.983 11.365 1.00 53.91 112 LYS A C 1
ATOM 909 O O . LYS A 1 112 ? -3.190 -13.535 10.568 1.00 53.91 112 LYS A O 1
ATOM 914 N N . SER A 1 113 ? -3.612 -12.764 12.633 1.00 60.41 113 SER A N 1
ATOM 915 C CA . SER A 1 113 ? -2.495 -13.428 13.292 1.00 60.41 113 SER A CA 1
ATOM 916 C C . SER A 1 113 ? -2.840 -14.907 13.486 1.00 60.41 113 SER A C 1
ATOM 918 O O . SER A 1 113 ? -3.653 -15.251 14.345 1.00 60.41 113 SER A O 1
ATOM 920 N N . LYS A 1 114 ? -2.232 -15.780 12.683 1.00 55.72 114 LYS A N 1
ATOM 921 C CA . LYS A 1 114 ? -1.951 -17.154 13.096 1.00 55.72 114 LYS A CA 1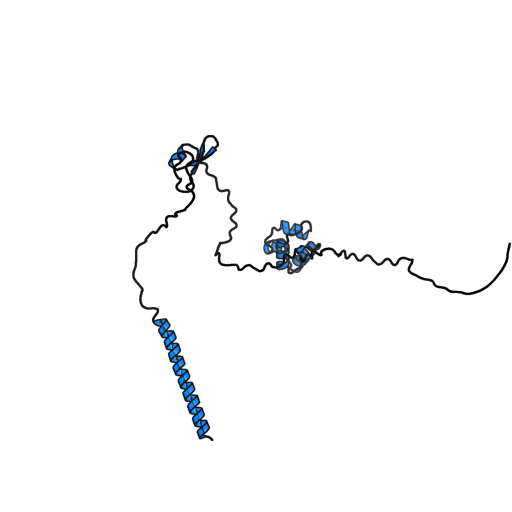
ATOM 922 C C . LYS A 1 114 ? -0.441 -17.328 13.136 1.00 55.72 114 LYS A C 1
ATOM 924 O O . LYS A 1 114 ? 0.235 -17.100 12.140 1.00 55.72 114 LYS A O 1
ATOM 929 N N . ASP A 1 115 ? 0.006 -17.690 14.327 1.00 49.97 115 ASP A N 1
ATOM 930 C CA . ASP A 1 115 ? 1.222 -18.417 14.653 1.00 49.97 115 ASP A CA 1
ATOM 931 C C . ASP A 1 115 ? 2.567 -17.831 14.221 1.00 49.97 115 ASP A C 1
ATOM 933 O O . ASP A 1 115 ? 3.068 -17.960 13.106 1.00 49.97 115 ASP A O 1
ATOM 937 N N . ILE A 1 116 ? 3.201 -17.266 15.245 1.00 55.19 116 ILE A N 1
ATOM 938 C CA . ILE A 1 116 ? 4.641 -17.192 15.424 1.00 55.19 116 ILE A CA 1
ATOM 939 C C . ILE A 1 116 ? 5.165 -18.635 15.472 1.00 55.19 116 ILE A C 1
ATOM 941 O O . ILE A 1 116 ? 5.213 -19.245 16.533 1.00 55.19 116 ILE A O 1
ATOM 945 N N . LEU A 1 117 ? 5.560 -19.185 14.326 1.00 58.69 117 LEU A N 1
ATOM 946 C CA . LEU A 1 117 ? 6.518 -20.288 14.255 1.00 58.69 117 LEU A CA 1
ATOM 947 C C . LEU A 1 117 ? 7.414 -20.105 13.024 1.00 58.69 117 LEU A C 1
ATOM 949 O O . LEU A 1 117 ? 7.003 -20.276 11.881 1.00 58.69 117 LEU A O 1
ATOM 953 N N . GLN A 1 118 ? 8.650 -19.696 13.320 1.00 60.41 118 GLN A N 1
ATOM 954 C CA . GLN A 1 118 ? 9.875 -19.904 12.546 1.00 60.41 118 GLN A CA 1
ATOM 955 C C . GLN A 1 118 ? 9.773 -19.705 11.027 1.00 60.41 118 GLN A C 1
ATOM 957 O O . GLN A 1 118 ? 9.787 -20.651 10.241 1.00 60.41 118 GLN A O 1
ATOM 962 N N . LYS A 1 119 ? 9.857 -18.445 10.586 1.00 59.12 119 LYS A N 1
ATOM 963 C CA . LYS A 1 119 ? 10.502 -18.181 9.298 1.00 59.12 119 LYS A CA 1
ATOM 964 C C . LYS A 1 119 ? 12.006 -18.127 9.531 1.00 59.12 119 LYS A C 1
ATOM 966 O O . LYS A 1 119 ? 12.543 -17.113 9.963 1.00 59.12 119 LYS A O 1
ATOM 971 N N . LEU A 1 120 ? 12.645 -19.262 9.253 1.00 64.50 120 LEU A N 1
ATOM 972 C CA . LEU A 1 120 ? 14.053 -19.379 8.879 1.00 64.50 120 LEU A CA 1
ATOM 973 C C . LEU A 1 120 ? 14.491 -18.115 8.108 1.00 64.50 120 LEU A C 1
ATOM 975 O O . LEU A 1 120 ? 13.727 -17.692 7.228 1.00 64.50 120 LEU A O 1
ATOM 979 N N . PRO A 1 121 ? 15.655 -17.498 8.403 1.00 57.19 121 PRO A N 1
ATOM 980 C CA . PRO A 1 121 ? 16.090 -16.306 7.690 1.00 57.19 121 PRO A CA 1
ATOM 981 C C . PRO A 1 121 ? 16.148 -16.644 6.203 1.00 57.19 121 PRO A C 1
ATOM 983 O O . PRO A 1 121 ? 16.988 -17.423 5.747 1.00 57.19 121 PRO A O 1
ATOM 986 N N . LYS A 1 122 ? 15.192 -16.104 5.437 1.00 62.06 122 LYS A N 1
ATOM 987 C CA . LYS A 1 122 ? 15.285 -16.119 3.982 1.00 62.06 122 LYS A CA 1
ATOM 988 C C . LYS A 1 122 ? 16.601 -15.424 3.677 1.00 62.06 122 LYS A C 1
ATOM 990 O O . LYS A 1 122 ? 16.776 -14.281 4.088 1.00 62.06 122 LYS A O 1
ATOM 995 N N . LYS A 1 123 ? 17.511 -16.175 3.049 1.00 55.50 123 LYS A N 1
ATOM 996 C CA . LYS A 1 123 ? 18.807 -15.733 2.529 1.00 55.50 123 LYS A CA 1
ATOM 997 C C . LYS A 1 123 ? 18.774 -14.233 2.237 1.00 55.50 123 LYS A C 1
ATOM 999 O O . LYS A 1 123 ? 17.907 -13.811 1.471 1.00 55.50 123 LYS A O 1
ATOM 1004 N N . LEU A 1 124 ? 19.704 -13.479 2.834 1.00 55.72 124 LEU A N 1
ATOM 1005 C CA . LEU A 1 124 ? 20.079 -12.139 2.382 1.00 55.72 124 LEU A CA 1
ATOM 1006 C C . LEU A 1 124 ? 20.431 -12.264 0.897 1.00 55.72 124 LEU A C 1
ATOM 1008 O O . LEU A 1 124 ? 21.521 -12.687 0.518 1.00 55.72 124 LEU A O 1
ATOM 1012 N N . GLY A 1 125 ? 19.429 -12.057 0.057 1.00 53.41 125 GLY A N 1
ATOM 1013 C CA . GLY A 1 125 ? 19.511 -12.225 -1.375 1.00 53.41 125 GLY A CA 1
ATOM 1014 C C . GLY A 1 125 ? 19.677 -10.848 -1.961 1.00 53.41 125 GLY A C 1
ATOM 1015 O O . GLY A 1 125 ? 18.671 -10.170 -2.105 1.00 53.41 125 GLY A O 1
ATOM 1016 N N . LYS A 1 126 ? 20.938 -10.491 -2.234 1.00 55.31 126 LYS A N 1
ATOM 1017 C CA . LYS A 1 126 ? 21.415 -9.378 -3.065 1.00 55.31 126 LYS A CA 1
ATOM 1018 C C . LYS A 1 126 ? 20.452 -8.194 -3.133 1.00 55.31 126 LYS A C 1
ATOM 1020 O O . LYS A 1 126 ? 19.491 -8.225 -3.903 1.00 55.31 126 LYS A O 1
ATOM 1025 N N . ASP A 1 127 ? 20.816 -7.129 -2.430 1.00 52.22 127 ASP A N 1
ATOM 1026 C CA . ASP A 1 127 ? 20.326 -5.770 -2.656 1.00 52.22 127 ASP A CA 1
ATOM 1027 C C . ASP A 1 127 ? 20.799 -5.286 -4.041 1.00 52.22 127 ASP A C 1
ATOM 1029 O O . ASP A 1 127 ? 21.589 -4.360 -4.178 1.00 52.22 127 ASP A O 1
ATOM 1033 N N . ALA A 1 128 ? 20.384 -5.985 -5.099 1.00 61.00 128 ALA A N 1
ATOM 1034 C CA . ALA A 1 128 ? 20.416 -5.442 -6.435 1.00 61.00 128 ALA A CA 1
ATOM 1035 C C . ALA A 1 128 ? 19.389 -4.315 -6.414 1.00 61.00 128 ALA A C 1
ATOM 1037 O O . ALA A 1 128 ? 18.185 -4.557 -6.290 1.00 61.00 128 ALA A O 1
ATOM 1038 N N . GLU A 1 129 ? 19.876 -3.082 -6.426 1.00 74.44 129 GLU A N 1
ATOM 1039 C CA . GLU A 1 129 ? 19.029 -1.925 -6.653 1.00 74.44 129 GLU A CA 1
ATOM 1040 C C . GLU A 1 129 ? 18.421 -2.102 -8.044 1.00 74.44 129 GLU A C 1
ATOM 1042 O O . GLU A 1 129 ? 19.128 -2.368 -9.008 1.00 74.44 129 GLU A O 1
ATOM 1047 N N . TYR A 1 130 ? 17.094 -2.105 -8.137 1.00 78.31 130 TYR A N 1
ATOM 1048 C CA . TYR A 1 130 ? 16.403 -2.252 -9.414 1.00 78.31 130 TYR A CA 1
ATOM 1049 C C . TYR A 1 130 ? 15.976 -0.869 -9.882 1.00 78.31 130 TYR A C 1
ATOM 1051 O O . TYR A 1 130 ? 15.318 -0.145 -9.133 1.00 78.31 130 TYR A O 1
ATOM 1059 N N . GLU A 1 131 ? 16.307 -0.539 -11.122 1.00 84.25 131 GLU A N 1
ATOM 1060 C CA . GLU A 1 131 ? 15.870 0.676 -11.800 1.00 84.25 131 GLU A CA 1
ATOM 1061 C C . GLU A 1 131 ? 14.739 0.358 -12.778 1.00 84.25 131 GLU A C 1
ATOM 1063 O O . GLU A 1 131 ? 14.618 -0.761 -13.281 1.00 84.25 131 GLU A O 1
ATOM 1068 N N . ILE A 1 132 ? 13.867 1.338 -13.005 1.00 86.50 132 ILE A N 1
ATOM 1069 C CA . ILE A 1 132 ? 12.718 1.212 -13.905 1.00 86.50 132 ILE A CA 1
ATOM 1070 C C . ILE A 1 132 ? 13.138 1.714 -15.284 1.00 86.50 132 ILE A C 1
ATOM 1072 O O . ILE A 1 132 ? 13.724 2.783 -15.391 1.00 86.50 132 ILE A O 1
ATOM 1076 N N . ILE A 1 133 ? 12.811 0.954 -16.330 1.00 88.06 133 ILE A N 1
ATOM 1077 C CA . ILE A 1 133 ? 13.092 1.320 -17.727 1.00 88.06 133 ILE A CA 1
ATOM 1078 C C . ILE A 1 133 ? 12.305 2.576 -18.108 1.00 88.06 133 ILE A C 1
ATOM 1080 O O . ILE A 1 133 ? 11.105 2.618 -17.854 1.00 88.06 133 ILE A O 1
ATOM 1084 N N . ASP A 1 134 ? 12.921 3.533 -18.802 1.00 86.00 134 ASP A N 1
ATOM 1085 C CA . ASP A 1 134 ? 12.291 4.807 -19.195 1.00 86.00 134 ASP A CA 1
ATOM 1086 C C . ASP A 1 134 ? 10.975 4.645 -19.990 1.00 86.00 134 ASP A C 1
ATOM 1088 O O . ASP A 1 134 ? 10.010 5.381 -19.779 1.00 86.00 134 ASP A O 1
ATOM 1092 N N . ASP A 1 135 ? 10.878 3.628 -20.853 1.00 90.69 135 ASP A N 1
ATOM 1093 C CA . ASP A 1 135 ? 9.700 3.338 -21.691 1.00 90.69 135 ASP A CA 1
ATOM 1094 C C . ASP A 1 135 ? 8.590 2.516 -20.988 1.00 90.69 135 ASP A C 1
ATOM 1096 O O . ASP A 1 135 ? 7.691 1.974 -21.645 1.00 90.69 135 ASP A O 1
ATOM 1100 N N . TYR A 1 136 ? 8.592 2.436 -19.651 1.00 93.38 136 TYR A N 1
ATOM 1101 C CA . TYR A 1 136 ? 7.619 1.657 -18.864 1.00 93.38 136 TYR A CA 1
ATOM 1102 C C . TYR A 1 136 ? 6.153 1.929 -19.243 1.00 93.38 136 TYR A C 1
ATOM 1104 O O . TYR A 1 136 ? 5.337 1.008 -19.289 1.00 93.38 136 TYR A O 1
ATOM 1112 N N . SER A 1 137 ? 5.810 3.185 -19.543 1.00 95.00 137 SER A N 1
ATOM 1113 C CA . SER A 1 137 ? 4.441 3.618 -19.849 1.00 95.00 137 SER A CA 1
ATOM 1114 C C . SER A 1 137 ? 3.869 2.924 -21.092 1.00 95.00 137 SER A C 1
ATOM 1116 O O . SER A 1 137 ? 2.776 2.354 -21.042 1.00 95.00 137 SER A O 1
ATOM 1118 N N . LYS A 1 138 ? 4.634 2.901 -22.192 1.00 95.44 138 LYS A N 1
ATOM 1119 C CA . LYS A 1 138 ? 4.253 2.248 -23.454 1.00 95.44 138 LYS A CA 1
ATOM 1120 C C . LYS A 1 138 ? 4.170 0.735 -23.291 1.00 95.44 138 LYS A C 1
ATOM 1122 O O . LYS A 1 138 ? 3.224 0.122 -23.777 1.00 95.44 138 LYS A O 1
ATOM 1127 N N . ILE A 1 139 ? 5.131 0.141 -22.579 1.00 95.06 139 ILE A N 1
ATOM 1128 C CA . ILE A 1 139 ? 5.184 -1.308 -22.343 1.00 95.06 139 ILE A CA 1
ATOM 1129 C C . ILE A 1 139 ? 3.929 -1.769 -21.594 1.00 95.06 139 ILE A C 1
ATOM 1131 O O . ILE A 1 139 ? 3.278 -2.724 -22.015 1.00 95.06 139 ILE A O 1
ATOM 1135 N N . ILE A 1 140 ? 3.549 -1.061 -20.525 1.00 95.94 140 ILE A N 1
ATOM 1136 C CA . ILE A 1 140 ? 2.353 -1.377 -19.732 1.00 95.94 140 ILE A CA 1
ATOM 1137 C C . ILE A 1 140 ? 1.088 -1.235 -20.580 1.00 95.94 140 ILE A C 1
ATOM 1139 O O . ILE A 1 140 ? 0.242 -2.130 -20.563 1.00 95.94 140 ILE A O 1
ATOM 1143 N N . LYS A 1 141 ? 0.970 -0.145 -21.348 1.00 96.00 141 LYS A N 1
ATOM 1144 C CA . LYS A 1 141 ? -0.191 0.098 -22.210 1.00 96.00 141 LYS A CA 1
ATOM 1145 C C . LYS A 1 141 ? -0.357 -1.005 -23.257 1.00 96.00 141 LYS A C 1
ATOM 1147 O O . LYS A 1 141 ? -1.436 -1.581 -23.367 1.00 96.00 141 LYS A O 1
ATOM 1152 N N . ASN A 1 142 ? 0.719 -1.339 -23.966 1.00 96.31 142 ASN A N 1
ATOM 1153 C CA . ASN A 1 142 ? 0.703 -2.370 -25.000 1.00 96.31 142 ASN A CA 1
ATOM 1154 C C . ASN A 1 142 ? 0.397 -3.753 -24.412 1.00 96.31 142 ASN A C 1
ATOM 1156 O O . ASN A 1 142 ? -0.376 -4.507 -24.995 1.00 96.31 142 ASN A O 1
ATOM 1160 N N . ALA A 1 143 ? 0.952 -4.080 -23.241 1.00 96.25 143 ALA A N 1
ATOM 1161 C CA . ALA A 1 143 ? 0.664 -5.340 -22.560 1.00 96.25 143 ALA A CA 1
ATOM 1162 C C . ALA A 1 143 ? -0.807 -5.436 -22.130 1.00 96.25 143 ALA A C 1
ATOM 1164 O O . ALA A 1 143 ? -1.452 -6.460 -22.351 1.00 96.25 143 ALA A O 1
ATOM 1165 N N . ARG A 1 144 ? -1.362 -4.351 -21.572 1.00 96.00 144 ARG A N 1
ATOM 1166 C CA . ARG A 1 144 ? -2.779 -4.271 -21.196 1.00 96.00 144 ARG A CA 1
ATOM 1167 C C . ARG A 1 144 ? -3.686 -4.463 -22.414 1.00 96.00 144 ARG A C 1
ATOM 1169 O O . ARG A 1 144 ? -4.651 -5.222 -22.343 1.00 96.00 144 ARG A O 1
ATOM 1176 N N . GLU A 1 145 ? -3.385 -3.778 -23.514 1.00 95.69 145 GLU A N 1
ATOM 1177 C CA . GLU A 1 145 ? -4.161 -3.848 -24.758 1.00 95.69 145 GLU A CA 1
ATOM 1178 C C . GLU A 1 145 ? -4.039 -5.217 -25.433 1.00 95.69 145 GLU A C 1
ATOM 1180 O O . GLU A 1 145 ? -5.047 -5.757 -25.879 1.00 95.69 145 GLU A O 1
ATOM 1185 N N . GLY A 1 146 ? -2.856 -5.835 -25.399 1.00 96.00 146 GLY A N 1
ATOM 1186 C CA . GLY A 1 146 ? -2.640 -7.199 -25.887 1.00 96.00 146 GLY A CA 1
ATOM 1187 C C . GLY A 1 146 ? -3.437 -8.260 -25.120 1.00 96.00 146 GLY A C 1
ATOM 1188 O O . GLY A 1 146 ? -3.821 -9.272 -25.697 1.00 96.00 146 GLY A O 1
ATOM 1189 N N . MET A 1 147 ? -3.738 -8.017 -23.841 1.00 93.12 147 MET A N 1
ATOM 1190 C CA . MET A 1 147 ? -4.610 -8.873 -23.025 1.00 93.12 147 MET A CA 1
ATOM 1191 C C . MET A 1 147 ? -6.095 -8.474 -23.088 1.00 93.12 147 MET A C 1
ATOM 1193 O O . MET A 1 147 ? -6.936 -9.151 -22.498 1.00 93.12 147 MET A O 1
ATOM 1197 N N . GLY A 1 148 ? -6.437 -7.372 -23.767 1.00 95.12 148 GLY A N 1
ATOM 1198 C CA . GLY A 1 148 ? -7.805 -6.849 -23.840 1.00 95.12 148 GLY A CA 1
ATOM 1199 C C . GLY A 1 148 ? -8.349 -6.325 -22.506 1.00 95.12 148 GLY A C 1
ATOM 1200 O O . GLY A 1 148 ? -9.559 -6.309 -22.289 1.00 95.12 148 GLY A O 1
ATOM 1201 N N . TRP A 1 149 ? -7.480 -5.926 -21.576 1.00 96.00 149 TRP A N 1
ATOM 1202 C CA . TRP A 1 149 ? -7.899 -5.505 -20.240 1.00 96.00 149 TRP A CA 1
ATOM 1203 C C . TRP A 1 149 ? -8.276 -4.027 -20.180 1.00 96.00 149 TRP A C 1
ATOM 1205 O O . TRP A 1 149 ? -7.609 -3.149 -20.740 1.00 96.00 149 TRP A O 1
ATOM 1215 N N . THR A 1 150 ? -9.331 -3.729 -19.423 1.00 96.88 150 THR A N 1
ATOM 1216 C CA . THR A 1 150 ? -9.646 -2.351 -19.048 1.00 96.88 150 THR A CA 1
ATOM 1217 C C . THR A 1 150 ? -8.679 -1.869 -17.969 1.00 96.88 150 THR A C 1
ATOM 1219 O O . THR A 1 150 ? -8.109 -2.655 -17.207 1.00 96.88 150 THR A O 1
ATOM 1222 N N . ILE A 1 151 ? -8.499 -0.552 -17.882 1.00 96.25 151 ILE A N 1
ATOM 1223 C CA . ILE A 1 151 ? -7.638 0.059 -16.859 1.00 96.25 151 ILE A CA 1
ATOM 1224 C C . ILE A 1 151 ? -8.144 -0.288 -15.449 1.00 96.25 151 ILE A C 1
ATOM 1226 O O . ILE A 1 151 ? -7.345 -0.519 -14.542 1.00 96.25 151 ILE A O 1
ATOM 1230 N N . ASP A 1 152 ? -9.465 -0.372 -15.270 1.00 96.81 152 ASP A N 1
ATOM 1231 C CA . ASP A 1 152 ? -10.080 -0.721 -13.988 1.00 96.81 152 ASP A CA 1
ATOM 1232 C C . ASP A 1 152 ? -9.753 -2.160 -13.573 1.00 96.81 152 ASP A C 1
ATOM 1234 O O . ASP A 1 152 ? -9.414 -2.408 -12.414 1.00 96.81 152 ASP A O 1
ATOM 1238 N N . LEU A 1 153 ? -9.776 -3.097 -14.526 1.00 96.31 153 LEU A N 1
ATOM 1239 C CA . LEU A 1 153 ? -9.434 -4.494 -14.274 1.00 96.31 153 LEU A CA 1
ATOM 1240 C C . LEU A 1 153 ? -7.946 -4.654 -13.941 1.00 96.31 153 LEU A C 1
ATOM 1242 O O . LEU A 1 153 ? -7.608 -5.340 -12.977 1.00 96.31 153 LEU A O 1
ATOM 1246 N N . LEU A 1 154 ? -7.056 -3.957 -14.656 1.00 96.69 154 LEU A N 1
ATOM 1247 C CA . LEU A 1 154 ? -5.625 -3.936 -14.333 1.00 96.69 154 LEU A CA 1
ATOM 1248 C C . LEU A 1 154 ? -5.377 -3.398 -12.914 1.00 96.69 154 LEU A C 1
ATOM 1250 O O . LEU A 1 154 ? -4.611 -3.983 -12.147 1.00 96.69 154 LEU A O 1
ATOM 1254 N N . ALA A 1 155 ? -6.055 -2.311 -12.541 1.00 97.12 155 ALA A N 1
ATOM 1255 C CA . ALA A 1 155 ? -5.948 -1.716 -11.214 1.00 97.12 155 ALA A CA 1
ATOM 1256 C C . ALA A 1 155 ? -6.392 -2.688 -10.106 1.00 97.12 155 ALA A C 1
ATOM 1258 O O . ALA A 1 155 ? -5.710 -2.815 -9.087 1.00 97.12 155 ALA A O 1
ATOM 1259 N N . GLN A 1 156 ? -7.479 -3.434 -10.333 1.00 96.19 156 GLN A N 1
ATOM 1260 C CA . GLN A 1 156 ? -7.943 -4.475 -9.414 1.00 96.19 156 GLN A CA 1
ATOM 1261 C C . GLN A 1 156 ? -6.926 -5.614 -9.263 1.00 96.19 156 GLN A C 1
ATOM 1263 O O . GLN A 1 156 ? -6.614 -5.993 -8.136 1.00 96.19 156 GLN A O 1
ATOM 1268 N N . GLN A 1 157 ? -6.354 -6.119 -10.361 1.00 95.50 157 GLN A N 1
ATOM 1269 C CA . GLN A 1 157 ? -5.364 -7.207 -10.315 1.00 95.50 157 GLN A CA 1
ATOM 1270 C C . GLN A 1 157 ? -4.071 -6.794 -9.592 1.00 95.50 157 GLN A C 1
ATOM 1272 O O . GLN A 1 157 ? -3.509 -7.547 -8.795 1.00 95.50 157 GLN A O 1
ATOM 1277 N N . VAL A 1 158 ? -3.609 -5.563 -9.817 1.00 95.56 158 VAL A N 1
ATOM 1278 C CA . VAL A 1 158 ? -2.377 -5.022 -9.212 1.00 95.56 158 VAL A CA 1
ATOM 1279 C C . VAL A 1 158 ? -2.607 -4.517 -7.777 1.00 95.56 158 VAL A C 1
ATOM 1281 O O . VAL A 1 158 ? -1.639 -4.239 -7.062 1.00 95.56 158 VAL A O 1
ATOM 1284 N N . HIS A 1 159 ? -3.869 -4.487 -7.330 1.00 95.62 15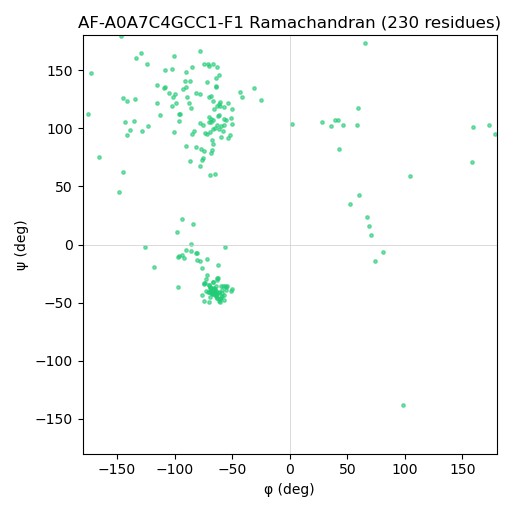9 HIS A N 1
ATOM 1285 C CA . HIS A 1 159 ? -4.321 -3.986 -6.030 1.00 95.62 159 HIS A CA 1
ATOM 1286 C C . HIS A 1 159 ? -3.982 -2.507 -5.807 1.00 95.62 159 HIS A C 1
ATOM 1288 O O . HIS A 1 159 ? -3.556 -2.111 -4.724 1.00 95.62 159 HIS A O 1
ATOM 1294 N N . GLU A 1 160 ? -4.182 -1.684 -6.835 1.00 96.50 160 GLU A N 1
ATOM 1295 C CA . GLU A 1 160 ? -3.899 -0.253 -6.787 1.00 96.50 160 GLU A CA 1
ATOM 1296 C C . GLU A 1 160 ? -5.095 0.577 -7.269 1.00 96.50 160 GLU A C 1
ATOM 1298 O O . GLU A 1 160 ? -6.037 0.077 -7.881 1.00 96.50 160 GLU A O 1
ATOM 1303 N N . ARG A 1 161 ? -5.087 1.883 -6.988 1.00 97.06 161 ARG A N 1
ATOM 1304 C CA . ARG A 1 161 ? -6.149 2.782 -7.453 1.00 97.06 161 ARG A CA 1
ATOM 1305 C C . ARG A 1 161 ? -6.041 3.020 -8.960 1.00 97.06 161 ARG A C 1
ATOM 1307 O O . ARG A 1 161 ? -4.963 3.310 -9.474 1.00 97.06 161 ARG A O 1
ATOM 1314 N N . VAL A 1 162 ? -7.187 3.052 -9.639 1.00 97.12 162 VAL A N 1
ATOM 1315 C CA . VAL A 1 162 ? -7.313 3.362 -11.079 1.00 97.12 162 VAL A CA 1
ATOM 1316 C C . VAL A 1 162 ? -6.599 4.664 -11.454 1.00 97.12 162 VAL A C 1
ATOM 1318 O O . VAL A 1 162 ? -5.932 4.748 -12.482 1.00 97.12 162 VAL A O 1
ATOM 1321 N N . SER A 1 163 ? -6.699 5.691 -10.605 1.00 97.00 163 SER A N 1
ATOM 1322 C CA . SER A 1 163 ? -6.055 6.988 -10.839 1.00 97.00 163 SER A CA 1
ATOM 1323 C C . SER A 1 163 ? -4.528 6.908 -10.882 1.00 97.00 163 SER A C 1
ATOM 1325 O O . SER A 1 163 ? -3.909 7.692 -11.597 1.00 97.00 163 SER A O 1
ATOM 1327 N N . ILE A 1 164 ? -3.924 5.974 -10.146 1.00 96.75 164 ILE A N 1
ATOM 1328 C CA . ILE A 1 164 ? -2.475 5.754 -10.128 1.00 96.75 164 ILE A CA 1
ATOM 1329 C C . ILE A 1 164 ? -2.058 5.062 -11.427 1.00 96.75 164 ILE A C 1
ATOM 1331 O O . ILE A 1 164 ? -1.178 5.563 -12.120 1.00 96.75 164 ILE A O 1
ATOM 1335 N N . ILE A 1 165 ? -2.757 3.993 -11.821 1.00 96.88 165 ILE A N 1
ATOM 1336 C CA . ILE A 1 165 ? -2.486 3.279 -13.080 1.00 96.88 165 ILE A CA 1
ATOM 1337 C C . ILE A 1 165 ? -2.619 4.212 -14.293 1.00 96.88 165 ILE A C 1
ATOM 1339 O O . ILE A 1 165 ? -1.737 4.236 -15.145 1.00 96.88 165 ILE A O 1
ATOM 1343 N N . LYS A 1 166 ? -3.641 5.081 -14.326 1.00 96.88 166 LYS A N 1
ATOM 1344 C CA . LYS A 1 166 ? -3.792 6.106 -15.379 1.00 96.88 166 LYS A CA 1
ATOM 1345 C C . LYS A 1 166 ? -2.600 7.067 -15.453 1.00 96.88 166 LYS A C 1
ATOM 1347 O O . LYS A 1 166 ? -2.194 7.462 -16.545 1.00 96.88 166 LYS A O 1
ATOM 1352 N N . LYS A 1 167 ? -2.033 7.470 -14.311 1.00 96.88 167 LYS A N 1
ATOM 1353 C CA . LYS A 1 167 ? -0.847 8.346 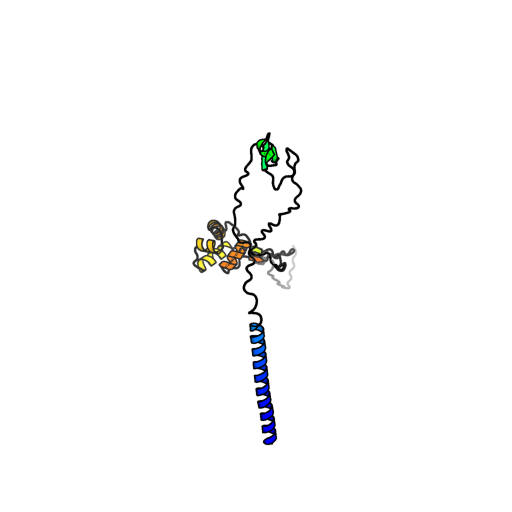-14.273 1.00 96.88 167 LYS A CA 1
ATOM 1354 C C . LYS A 1 167 ? 0.415 7.624 -14.747 1.00 96.88 167 LYS A C 1
ATOM 1356 O O . LYS A 1 167 ? 1.239 8.251 -15.403 1.00 96.88 167 LYS A O 1
ATOM 1361 N N . ILE A 1 168 ? 0.529 6.330 -14.459 1.00 96.50 168 ILE A N 1
ATOM 1362 C CA . ILE A 1 168 ? 1.642 5.485 -14.906 1.00 96.50 168 ILE A CA 1
ATOM 1363 C C . ILE A 1 168 ? 1.571 5.251 -16.423 1.00 96.50 168 ILE A C 1
ATOM 1365 O O . ILE A 1 168 ? 2.548 5.508 -17.118 1.00 96.50 168 ILE A O 1
ATOM 1369 N N . GLU A 1 169 ? 0.412 4.858 -16.969 1.00 94.94 169 GLU A N 1
ATOM 1370 C CA . GLU A 1 169 ? 0.235 4.662 -18.423 1.00 94.94 169 GLU A CA 1
ATOM 1371 C C . GLU A 1 169 ? 0.422 5.961 -19.224 1.00 94.94 169 GLU A C 1
ATOM 1373 O O . GLU A 1 169 ? 0.856 5.922 -20.371 1.00 94.94 169 GLU A O 1
ATOM 1378 N N . SER A 1 170 ? 0.133 7.122 -18.624 1.00 94.75 170 SER A N 1
ATOM 1379 C CA . SER A 1 170 ? 0.385 8.434 -19.243 1.00 94.75 170 SER A CA 1
ATOM 1380 C C . SER A 1 170 ? 1.801 8.977 -19.016 1.00 94.75 170 SER A C 1
ATOM 1382 O O . SER A 1 170 ? 2.090 10.084 -19.464 1.00 94.75 170 SER A O 1
ATOM 1384 N N . GLY A 1 171 ? 2.673 8.247 -18.308 1.00 94.06 171 GLY A N 1
ATOM 1385 C CA . GLY A 1 171 ? 4.059 8.649 -18.035 1.00 94.06 171 GLY A CA 1
ATOM 1386 C C . GLY A 1 171 ? 4.216 9.822 -17.058 1.00 94.06 171 GLY A C 1
ATOM 1387 O O . GLY A 1 171 ? 5.317 10.321 -16.861 1.00 94.06 171 GLY A O 1
ATOM 1388 N N . LYS A 1 172 ? 3.129 10.272 -16.418 1.00 94.56 172 LYS A N 1
ATOM 1389 C CA . LYS A 1 172 ? 3.141 11.378 -15.441 1.00 94.56 172 LYS A CA 1
ATOM 1390 C C . LYS A 1 172 ? 3.665 10.958 -14.068 1.00 94.56 172 LYS A C 1
ATOM 1392 O O . LYS A 1 172 ? 3.882 11.810 -13.211 1.00 94.56 172 LYS A O 1
ATOM 1397 N N . MET A 1 173 ? 3.766 9.654 -13.819 1.00 92.50 173 MET A N 1
ATOM 1398 C CA . MET A 1 173 ? 4.180 9.094 -12.539 1.00 92.50 173 MET A CA 1
ATOM 1399 C C . MET A 1 173 ? 4.997 7.826 -12.754 1.00 92.50 173 MET A C 1
ATOM 1401 O O . MET A 1 173 ? 4.511 6.872 -13.360 1.00 92.50 173 MET A O 1
ATOM 1405 N N . VAL A 1 174 ? 6.193 7.802 -12.168 1.00 93.44 174 VAL A N 1
ATOM 1406 C CA . VAL A 1 174 ? 7.036 6.608 -12.105 1.00 93.44 174 VAL A CA 1
ATOM 1407 C C . VAL A 1 174 ? 6.496 5.679 -11.006 1.00 93.44 174 VAL A C 1
ATOM 1409 O O . VAL A 1 174 ? 6.223 6.145 -9.892 1.00 93.44 174 VAL A O 1
ATOM 1412 N N . PRO A 1 175 ? 6.283 4.384 -11.292 1.00 93.38 175 PRO A N 1
ATOM 1413 C CA . PRO A 1 175 ? 5.813 3.432 -10.292 1.00 93.38 175 PRO A CA 1
ATOM 1414 C C . PRO A 1 175 ? 6.867 3.195 -9.198 1.00 93.38 175 PRO A C 1
ATOM 1416 O O . PRO A 1 175 ? 8.060 3.335 -9.430 1.00 93.38 175 PRO A O 1
ATOM 1419 N N . SER A 1 176 ? 6.449 2.785 -7.997 1.00 92.88 176 SER A N 1
ATOM 1420 C CA . SER A 1 176 ? 7.405 2.279 -7.001 1.00 92.88 176 SER A CA 1
ATOM 1421 C C . SER A 1 176 ? 7.938 0.906 -7.419 1.00 92.88 176 SER A C 1
ATOM 1423 O O . SER A 1 176 ? 7.246 0.165 -8.119 1.00 92.88 176 SER A O 1
ATOM 1425 N N . ILE A 1 177 ? 9.131 0.517 -6.953 1.00 91.81 177 ILE A N 1
ATOM 1426 C CA . ILE A 1 177 ? 9.736 -0.786 -7.293 1.00 91.81 177 ILE A CA 1
ATOM 1427 C C . ILE A 1 177 ? 8.798 -1.956 -6.955 1.00 91.81 177 ILE A C 1
ATOM 1429 O O . ILE A 1 177 ? 8.669 -2.904 -7.729 1.00 91.81 177 ILE A O 1
ATOM 1433 N N . ASP A 1 178 ? 8.083 -1.887 -5.831 1.00 91.88 178 ASP A N 1
ATOM 1434 C CA . ASP A 1 178 ? 7.120 -2.924 -5.448 1.00 91.88 178 ASP A CA 1
ATOM 1435 C C . ASP A 1 178 ? 5.926 -3.002 -6.398 1.00 91.88 178 ASP A C 1
ATOM 1437 O O . ASP A 1 178 ? 5.430 -4.095 -6.682 1.00 91.88 178 ASP A O 1
ATOM 1441 N N . LEU A 1 179 ? 5.451 -1.852 -6.878 1.00 94.50 179 LEU A N 1
ATOM 1442 C CA . LEU A 1 179 ? 4.346 -1.776 -7.824 1.00 94.50 179 LEU A CA 1
ATOM 1443 C C . LEU A 1 179 ? 4.784 -2.234 -9.218 1.00 94.50 179 LEU A C 1
ATOM 1445 O O . LEU A 1 179 ? 4.063 -3.006 -9.845 1.00 94.50 179 LEU A O 1
ATOM 1449 N N . ALA A 1 180 ? 5.988 -1.860 -9.655 1.00 94.38 180 ALA A N 1
ATOM 1450 C CA . ALA A 1 180 ? 6.602 -2.362 -10.880 1.00 94.38 180 ALA A CA 1
ATOM 1451 C C . ALA A 1 180 ? 6.718 -3.895 -10.848 1.00 94.38 180 ALA A C 1
ATOM 1453 O O . ALA A 1 180 ? 6.215 -4.555 -11.750 1.00 94.38 180 ALA A O 1
ATOM 1454 N N . LYS A 1 181 ? 7.218 -4.488 -9.752 1.00 93.38 181 LYS A N 1
ATOM 1455 C CA . LYS A 1 181 ? 7.260 -5.956 -9.572 1.00 93.38 181 LYS A CA 1
ATOM 1456 C C . LYS A 1 181 ? 5.882 -6.613 -9.653 1.00 93.38 181 LYS A C 1
ATOM 1458 O O . LYS A 1 181 ? 5.767 -7.752 -10.098 1.00 93.38 181 LYS A O 1
ATOM 1463 N N . ARG A 1 182 ? 4.827 -5.959 -9.153 1.00 94.75 182 ARG A N 1
ATOM 1464 C CA . ARG A 1 182 ? 3.454 -6.482 -9.278 1.00 94.75 182 ARG A CA 1
ATOM 1465 C C . ARG A 1 182 ? 2.980 -6.425 -10.728 1.00 94.75 182 ARG A C 1
ATOM 1467 O O . ARG A 1 182 ? 2.444 -7.419 -11.205 1.00 94.75 182 ARG A O 1
ATOM 1474 N N . LEU A 1 183 ? 3.220 -5.311 -11.416 1.00 95.44 183 LEU A N 1
ATOM 1475 C CA . LEU A 1 183 ? 2.893 -5.148 -12.831 1.00 95.44 183 LEU A CA 1
ATOM 1476 C C . LEU A 1 183 ? 3.609 -6.183 -13.702 1.00 95.44 183 LEU A C 1
ATOM 1478 O O . LEU A 1 183 ? 2.950 -6.820 -14.512 1.00 95.44 183 LEU A O 1
ATOM 1482 N N . GLU A 1 184 ? 4.904 -6.425 -13.487 1.00 94.31 184 GLU A N 1
ATOM 1483 C CA . GLU A 1 184 ? 5.663 -7.456 -14.212 1.00 94.31 184 GLU A CA 1
ATOM 1484 C C . GLU A 1 184 ? 5.041 -8.847 -14.061 1.00 94.31 184 GLU A C 1
ATOM 1486 O O . GLU A 1 184 ? 4.904 -9.578 -15.036 1.00 94.31 184 GLU A O 1
ATOM 1491 N N . ARG A 1 185 ? 4.615 -9.217 -12.846 1.00 93.62 185 ARG A N 1
ATOM 1492 C CA . ARG A 1 185 ? 3.988 -10.526 -12.597 1.00 93.62 185 ARG A CA 1
ATOM 1493 C C . ARG A 1 185 ? 2.626 -10.662 -13.260 1.00 93.62 185 ARG A C 1
ATOM 1495 O O . ARG A 1 185 ? 2.297 -11.738 -13.740 1.00 93.62 185 ARG A O 1
ATOM 1502 N N . VAL A 1 186 ? 1.830 -9.597 -13.221 1.00 94.31 186 VAL A N 1
ATOM 1503 C CA . VAL A 1 186 ? 0.457 -9.597 -13.734 1.00 94.31 186 VAL A CA 1
ATOM 1504 C C . VAL A 1 186 ? 0.443 -9.532 -15.264 1.00 94.31 186 VAL A C 1
ATOM 1506 O O . VAL A 1 186 ? -0.304 -10.268 -15.895 1.00 94.31 186 VAL A O 1
ATOM 1509 N N . LEU A 1 187 ? 1.279 -8.674 -15.852 1.00 93.69 187 LEU A N 1
ATOM 1510 C CA . LEU A 1 187 ? 1.346 -8.435 -17.297 1.00 93.69 187 LEU A CA 1
ATOM 1511 C C . LEU A 1 187 ? 2.378 -9.325 -18.012 1.00 93.69 187 LEU A C 1
ATOM 1513 O O . LEU A 1 187 ? 2.402 -9.360 -19.237 1.00 93.69 187 LEU A O 1
ATOM 1517 N N . GLY A 1 188 ? 3.252 -10.022 -17.281 1.00 91.00 188 GLY A N 1
ATOM 1518 C CA . GLY A 1 188 ? 4.293 -10.883 -17.854 1.00 91.00 188 GLY A CA 1
ATOM 1519 C C . GLY A 1 188 ? 5.406 -10.132 -18.597 1.00 91.00 188 GLY A C 1
ATOM 1520 O O . GLY A 1 188 ? 6.144 -10.739 -19.370 1.00 91.00 188 GLY A O 1
ATOM 1521 N N . VAL A 1 189 ? 5.529 -8.819 -18.390 1.00 93.06 189 VAL A N 1
ATOM 1522 C CA . VAL A 1 189 ? 6.542 -7.960 -19.027 1.00 93.06 189 VAL A CA 1
ATOM 1523 C C . VAL A 1 189 ? 7.710 -7.679 -18.087 1.00 93.06 189 VAL A C 1
ATOM 1525 O O . VAL A 1 189 ? 7.584 -7.834 -16.875 1.00 93.06 189 VAL A O 1
ATOM 1528 N N . LYS A 1 190 ? 8.844 -7.239 -18.640 1.00 91.50 190 LYS A N 1
ATOM 1529 C CA . LYS A 1 190 ? 10.001 -6.763 -17.869 1.00 91.50 190 LYS A CA 1
ATOM 1530 C C . LYS A 1 190 ? 9.983 -5.237 -17.814 1.00 91.50 190 LYS A C 1
ATOM 1532 O O . LYS A 1 190 ? 9.990 -4.590 -18.856 1.00 91.50 190 LYS A O 1
ATOM 1537 N N . LEU A 1 191 ? 9.944 -4.686 -16.608 1.00 88.88 191 LEU A N 1
ATOM 1538 C CA . LEU A 1 191 ? 9.963 -3.252 -16.310 1.00 88.88 191 LEU A CA 1
ATOM 1539 C C . LEU A 1 191 ? 11.188 -2.852 -15.483 1.00 88.88 191 LEU A C 1
ATOM 1541 O O . LEU A 1 191 ? 11.521 -1.670 -15.444 1.00 88.88 191 LEU A O 1
ATOM 1545 N N . LEU A 1 192 ? 11.828 -3.812 -14.813 1.00 87.12 192 LEU A N 1
ATOM 1546 C CA . LEU A 1 192 ? 12.968 -3.586 -13.938 1.00 87.12 192 LEU A CA 1
ATOM 1547 C C . LEU A 1 192 ? 14.268 -4.102 -14.553 1.00 87.12 192 LEU A C 1
ATOM 1549 O O . LEU A 1 192 ? 14.342 -5.227 -15.054 1.00 87.12 192 LEU A O 1
ATOM 1553 N N . VAL A 1 193 ? 15.313 -3.288 -14.442 1.00 84.69 193 VAL A N 1
ATOM 1554 C CA . VAL A 1 193 ? 16.691 -3.623 -14.806 1.00 84.69 193 VAL A CA 1
ATOM 1555 C C . VAL A 1 193 ? 17.530 -3.613 -13.527 1.00 84.69 193 VAL A C 1
ATOM 1557 O O . VAL A 1 193 ? 17.337 -2.738 -12.680 1.00 84.69 193 VAL A O 1
ATOM 1560 N N . PRO A 1 194 ? 18.426 -4.591 -13.320 1.00 78.75 194 PRO A N 1
ATOM 1561 C CA . PRO A 1 194 ? 19.381 -4.515 -12.223 1.00 78.75 194 PRO A CA 1
ATOM 1562 C C . PRO A 1 194 ? 20.300 -3.304 -12.436 1.00 78.75 194 PRO A C 1
ATOM 1564 O O . PRO A 1 194 ? 21.011 -3.246 -13.436 1.00 78.75 194 PRO A O 1
ATOM 1567 N N . SER A 1 195 ? 20.291 -2.360 -11.496 1.00 69.06 195 SER A N 1
ATOM 1568 C CA . SER A 1 195 ? 21.274 -1.283 -11.425 1.00 69.06 195 SER A CA 1
ATOM 1569 C C . SER A 1 195 ? 22.606 -1.913 -11.057 1.00 69.06 195 SER A C 1
ATOM 1571 O O . SER A 1 195 ? 22.828 -2.388 -9.936 1.00 69.06 195 SER A O 1
ATOM 1573 N N . ILE A 1 196 ? 23.484 -2.001 -12.046 1.00 67.25 196 ILE A N 1
ATOM 1574 C CA . ILE A 1 196 ? 24.881 -2.286 -11.796 1.00 67.25 196 ILE A CA 1
ATOM 1575 C C . ILE A 1 196 ? 25.434 -0.947 -11.326 1.00 67.25 196 ILE A C 1
ATOM 1577 O O . ILE A 1 196 ? 25.604 -0.025 -12.120 1.00 67.25 196 ILE A O 1
ATOM 1581 N N . LYS A 1 197 ? 25.677 -0.808 -10.020 1.00 54.09 197 LYS A N 1
ATOM 1582 C CA . LYS A 1 197 ? 26.572 0.245 -9.540 1.00 54.09 197 LYS A CA 1
ATOM 1583 C C . LYS A 1 197 ? 27.970 -0.113 -10.012 1.00 54.09 197 LYS A C 1
ATOM 1585 O O . LYS A 1 197 ? 28.763 -0.671 -9.258 1.00 54.09 197 LYS A O 1
ATOM 1590 N N . ASP A 1 198 ? 28.240 0.169 -11.278 1.00 51.31 198 ASP A N 1
ATOM 1591 C CA . ASP A 1 198 ? 29.589 0.219 -11.790 1.00 51.31 198 ASP A CA 1
ATOM 1592 C C . ASP A 1 198 ? 30.279 1.327 -11.003 1.00 51.31 198 ASP A C 1
ATOM 1594 O O . ASP A 1 198 ? 29.951 2.512 -11.103 1.00 51.31 198 ASP A O 1
ATOM 1598 N N . THR A 1 199 ? 31.232 0.938 -10.166 1.00 52.34 199 THR A N 1
ATOM 1599 C CA . THR A 1 199 ? 32.354 1.808 -9.848 1.00 52.34 199 THR A CA 1
ATOM 1600 C C . THR A 1 199 ? 32.949 2.254 -11.181 1.00 52.34 199 THR A C 1
ATOM 1602 O O . THR A 1 199 ? 33.707 1.503 -11.777 1.00 52.34 199 THR A O 1
ATOM 1605 N N . GLY A 1 200 ? 32.497 3.420 -11.653 1.00 54.69 200 GLY A N 1
ATOM 1606 C CA . GLY A 1 200 ? 32.909 4.148 -12.849 1.00 54.69 200 GLY A CA 1
ATOM 1607 C C . GLY A 1 200 ? 33.284 3.302 -14.061 1.00 54.69 200 GLY A C 1
ATOM 1608 O O . GLY A 1 200 ? 34.423 2.870 -14.133 1.00 54.69 200 GLY A O 1
ATOM 1609 N N . LEU A 1 201 ? 32.393 3.191 -15.053 1.00 48.59 201 LEU A N 1
ATOM 1610 C CA . LEU A 1 201 ? 32.731 3.360 -16.476 1.00 48.59 201 LEU A CA 1
ATOM 1611 C C . LEU A 1 201 ? 31.466 3.281 -17.359 1.00 48.59 201 LEU A C 1
ATOM 1613 O O . LEU A 1 201 ? 30.852 2.235 -17.509 1.00 48.59 201 LEU A O 1
ATOM 1617 N N . SER A 1 202 ? 31.124 4.422 -17.964 1.00 51.78 202 SER A N 1
ATOM 1618 C CA . SER A 1 202 ? 30.547 4.573 -19.313 1.00 51.78 202 SER A CA 1
ATOM 1619 C C . SER A 1 202 ? 29.493 3.566 -19.817 1.00 51.78 202 SER A C 1
ATOM 1621 O O . SER A 1 202 ? 29.831 2.510 -20.347 1.00 51.78 202 SER A O 1
ATOM 1623 N N . SER A 1 203 ? 28.234 4.006 -19.886 1.00 46.41 203 SER A N 1
ATOM 1624 C CA . SER A 1 203 ? 27.266 3.506 -20.877 1.00 46.41 203 SER A CA 1
ATOM 1625 C C . SER A 1 203 ? 26.311 4.609 -21.355 1.00 46.41 203 SER A C 1
ATOM 1627 O O . SER A 1 203 ? 25.097 4.536 -21.218 1.00 46.41 203 SER A O 1
ATOM 1629 N N . SER A 1 204 ? 26.874 5.646 -21.982 1.00 46.50 204 SER A N 1
ATOM 1630 C CA . SER A 1 204 ? 26.108 6.469 -22.923 1.00 46.50 204 SER A CA 1
ATOM 1631 C C . SER A 1 204 ? 26.271 5.848 -24.306 1.00 46.50 204 SER A C 1
ATOM 1633 O O . SER A 1 204 ? 27.178 6.187 -25.062 1.00 46.50 204 SER A O 1
ATOM 1635 N N . SER A 1 205 ? 25.442 4.853 -24.618 1.00 53.62 205 SER A N 1
ATOM 1636 C CA . SER A 1 205 ? 25.320 4.320 -25.973 1.00 53.62 205 SER A CA 1
ATOM 1637 C C . SER A 1 205 ? 24.457 5.260 -26.813 1.00 53.62 205 SER A C 1
ATOM 1639 O O . SER A 1 205 ? 23.353 4.910 -27.225 1.00 53.62 205 SER A O 1
ATOM 1641 N N . THR A 1 206 ? 24.974 6.455 -27.077 1.00 40.56 206 THR A N 1
ATOM 1642 C CA . THR A 1 206 ? 24.557 7.246 -28.231 1.00 40.56 206 THR A CA 1
ATOM 1643 C C . THR A 1 206 ? 25.582 6.951 -29.310 1.00 40.56 206 THR A C 1
ATOM 1645 O O . THR A 1 206 ? 26.730 7.379 -29.216 1.00 40.56 206 THR A O 1
ATOM 1648 N N . LYS A 1 207 ? 25.188 6.159 -30.311 1.00 46.09 207 LYS A N 1
ATOM 1649 C CA . LYS A 1 207 ? 25.925 6.062 -31.571 1.00 46.09 207 LYS A CA 1
ATOM 1650 C C . LYS A 1 207 ? 25.991 7.469 -32.162 1.00 46.09 207 LYS A C 1
ATOM 1652 O O . LYS A 1 207 ? 25.017 7.936 -32.740 1.00 46.09 207 LYS A O 1
ATOM 1657 N N . ILE A 1 208 ? 27.107 8.148 -31.948 1.00 50.16 208 ILE A N 1
ATOM 1658 C CA . ILE A 1 208 ? 27.512 9.281 -32.765 1.00 50.16 208 ILE A CA 1
ATOM 1659 C C . ILE A 1 208 ? 28.255 8.644 -33.933 1.00 50.16 208 ILE A C 1
ATOM 1661 O O . ILE A 1 208 ? 29.219 7.903 -33.723 1.00 50.16 208 ILE A O 1
ATOM 1665 N N . ASP A 1 209 ? 27.711 8.845 -35.131 1.00 47.06 209 ASP A N 1
ATOM 1666 C CA . ASP A 1 209 ? 28.352 8.507 -36.397 1.00 47.06 209 ASP A CA 1
ATOM 1667 C C . ASP A 1 209 ? 29.820 8.934 -36.360 1.00 47.06 209 ASP A C 1
ATOM 1669 O O . ASP A 1 209 ? 30.148 10.053 -35.961 1.00 47.06 209 ASP A O 1
ATOM 1673 N N . MET A 1 210 ? 30.703 8.020 -36.757 1.00 54.34 210 MET A N 1
ATOM 1674 C CA . MET A 1 210 ? 32.089 8.354 -37.055 1.00 54.34 210 MET A CA 1
ATOM 1675 C C . MET A 1 210 ? 32.084 9.347 -38.216 1.00 54.34 210 MET A C 1
ATOM 1677 O O . MET A 1 210 ? 31.940 8.954 -39.372 1.00 54.34 210 MET A O 1
ATOM 1681 N N . ASP A 1 211 ? 32.221 10.630 -37.893 1.00 52.03 211 ASP A N 1
ATOM 1682 C CA . ASP A 1 211 ? 32.520 11.671 -38.864 1.00 52.03 211 ASP A CA 1
ATOM 1683 C C . ASP A 1 211 ? 33.938 11.412 -39.383 1.00 52.03 211 ASP A C 1
ATOM 1685 O O . ASP A 1 211 ? 34.939 11.659 -38.706 1.00 52.03 211 ASP A O 1
ATOM 1689 N N . ILE A 1 212 ? 34.014 10.794 -40.561 1.00 60.75 212 ILE A N 1
ATOM 1690 C CA . ILE A 1 212 ? 35.249 10.672 -41.326 1.00 60.75 212 ILE A CA 1
ATOM 1691 C C . ILE A 1 212 ? 35.620 12.096 -41.716 1.00 60.75 212 ILE A C 1
ATOM 1693 O O . ILE A 1 212 ? 35.048 12.676 -42.639 1.00 60.75 212 ILE A O 1
ATOM 1697 N N . THR A 1 213 ? 36.558 12.684 -40.982 1.00 75.62 213 THR A N 1
ATOM 1698 C CA . THR A 1 213 ? 37.027 14.024 -41.313 1.00 75.62 213 THR A CA 1
ATOM 1699 C C . THR A 1 213 ? 37.705 14.002 -42.683 1.00 75.62 213 THR A C 1
ATOM 1701 O O . THR A 1 213 ? 38.418 13.062 -43.037 1.00 75.62 213 THR A O 1
ATOM 1704 N N . LEU A 1 214 ? 37.510 15.072 -43.457 1.00 56.75 214 LEU A N 1
ATOM 1705 C CA . LEU A 1 214 ? 38.088 15.286 -44.794 1.00 56.75 214 LEU A CA 1
ATOM 1706 C C . LEU A 1 214 ? 39.633 15.217 -44.846 1.00 56.75 214 LEU A C 1
ATOM 1708 O O . LEU A 1 214 ? 40.209 15.353 -45.923 1.00 56.75 214 LEU A O 1
ATOM 1712 N N . GLY A 1 215 ? 40.306 15.024 -43.708 1.00 61.41 215 GLY A N 1
ATOM 1713 C CA . GLY A 1 215 ? 41.755 14.859 -43.613 1.00 61.41 215 GLY A CA 1
ATOM 1714 C C . GLY A 1 215 ? 42.273 13.455 -43.941 1.00 61.41 215 GLY A C 1
ATOM 1715 O O . GLY A 1 215 ? 43.474 13.313 -44.156 1.00 61.41 215 GLY A O 1
ATOM 1716 N N . ASP A 1 216 ? 41.404 12.441 -44.026 1.00 67.50 216 ASP A N 1
ATOM 1717 C CA . ASP A 1 216 ? 41.826 11.031 -44.103 1.00 67.50 216 ASP A CA 1
ATOM 1718 C C . ASP A 1 216 ? 41.858 10.430 -45.525 1.00 67.50 216 ASP A C 1
ATOM 1720 O O . ASP A 1 216 ? 42.050 9.224 -45.689 1.00 67.50 216 ASP A O 1
ATOM 1724 N N . VAL A 1 217 ? 41.730 11.240 -46.585 1.00 69.00 217 VAL A N 1
ATOM 1725 C CA . VAL A 1 217 ? 41.871 10.767 -47.978 1.00 69.00 217 VAL A CA 1
ATOM 1726 C C . VAL A 1 217 ? 43.121 11.350 -48.639 1.00 69.00 217 VAL A C 1
ATOM 1728 O O . VAL A 1 217 ? 43.232 12.540 -48.919 1.00 69.00 217 VAL A O 1
ATOM 1731 N N . ALA A 1 218 ? 44.069 10.447 -48.882 1.00 55.94 218 ALA A N 1
ATOM 1732 C CA . ALA A 1 218 ? 45.393 10.668 -49.441 1.00 55.94 218 ALA A CA 1
ATOM 1733 C C . ALA A 1 218 ? 45.408 11.053 -50.931 1.00 55.94 218 ALA A C 1
ATOM 1735 O O . ALA A 1 218 ? 44.609 10.551 -51.717 1.00 55.94 218 ALA A O 1
ATOM 1736 N N . GLU A 1 219 ? 46.458 11.767 -51.358 1.00 53.53 219 GLU A N 1
ATOM 1737 C CA . GLU A 1 219 ? 47.043 11.512 -52.678 1.00 53.53 219 GLU A CA 1
ATOM 1738 C C . GLU A 1 219 ? 48.575 11.620 -52.659 1.00 53.53 219 GLU A C 1
ATOM 1740 O O . GLU A 1 219 ? 49.188 12.675 -52.815 1.00 53.53 219 GLU A O 1
ATOM 1745 N N . ILE A 1 220 ? 49.212 10.462 -52.477 1.00 54.50 220 ILE A N 1
ATOM 1746 C CA . ILE A 1 220 ? 50.609 10.244 -52.837 1.00 54.50 220 ILE A CA 1
ATOM 1747 C C . ILE A 1 220 ? 50.668 10.227 -54.367 1.00 54.50 220 ILE A C 1
ATOM 1749 O O . ILE A 1 220 ? 50.225 9.270 -55.000 1.00 54.50 220 ILE A O 1
ATOM 1753 N N . ARG A 1 221 ? 51.258 11.257 -54.976 1.00 49.03 221 ARG A N 1
ATOM 1754 C CA . ARG A 1 221 ? 51.745 11.188 -56.360 1.00 49.03 221 ARG A CA 1
ATOM 1755 C C . ARG A 1 221 ? 53.192 11.651 -56.423 1.00 49.03 221 ARG A C 1
ATOM 1757 O O . ARG A 1 221 ? 53.495 12.834 -56.522 1.00 49.03 221 ARG A O 1
ATOM 1764 N N . PHE A 1 222 ? 54.095 10.676 -56.419 1.00 51.00 222 PHE A N 1
ATOM 1765 C CA . PHE A 1 222 ? 55.453 10.858 -56.909 1.00 51.00 222 PHE A CA 1
ATOM 1766 C C . PHE A 1 222 ? 55.410 11.104 -58.423 1.00 51.00 222 PHE A C 1
ATOM 1768 O O . PHE A 1 222 ? 54.940 10.252 -59.179 1.00 51.00 222 PHE A O 1
ATOM 1775 N N . LYS A 1 223 ? 55.966 12.225 -58.896 1.00 42.75 223 LYS A N 1
ATOM 1776 C CA . LYS A 1 223 ? 56.476 12.311 -60.269 1.00 42.75 223 LYS A CA 1
ATOM 1777 C C . LYS A 1 223 ? 57.768 13.117 -60.321 1.00 42.75 223 LYS A C 1
ATOM 1779 O O . LYS A 1 223 ? 57.858 14.246 -59.858 1.00 42.75 223 LYS A O 1
ATOM 1784 N N . ASN A 1 224 ? 58.776 12.449 -60.859 1.00 40.75 224 ASN A N 1
ATOM 1785 C CA . ASN A 1 224 ? 60.172 12.838 -60.937 1.00 40.75 224 ASN A CA 1
ATOM 1786 C C . ASN A 1 224 ? 60.453 13.620 -62.244 1.00 40.75 224 ASN A C 1
ATOM 1788 O O . ASN A 1 224 ? 59.874 13.286 -63.277 1.00 40.75 224 ASN A O 1
ATOM 1792 N N . LYS A 1 225 ? 61.413 14.562 -62.183 1.00 43.84 225 LYS A N 1
ATOM 1793 C CA . LYS A 1 225 ? 62.186 15.228 -63.267 1.00 43.84 225 LYS A CA 1
ATOM 1794 C C . LYS A 1 225 ? 61.456 16.034 -64.365 1.00 43.84 225 LYS A C 1
ATOM 1796 O O . LYS A 1 225 ? 60.912 15.450 -65.301 1.00 43.84 225 LYS A O 1
ATOM 1801 N N . ARG A 1 226 ? 61.749 17.347 -64.426 1.00 42.03 226 ARG A N 1
ATOM 1802 C CA . ARG A 1 226 ? 62.643 17.951 -65.449 1.00 42.03 226 ARG A CA 1
ATOM 1803 C C . ARG A 1 226 ? 62.961 19.439 -65.187 1.00 42.03 226 ARG A C 1
ATOM 1805 O O . ARG A 1 226 ? 62.159 20.163 -64.618 1.00 42.03 226 ARG A O 1
ATOM 1812 N N . ASN A 1 227 ? 64.178 19.799 -65.592 1.00 41.97 227 ASN A N 1
ATOM 1813 C CA . ASN A 1 227 ? 64.882 21.086 -65.533 1.00 41.97 227 ASN A CA 1
ATOM 1814 C C . ASN A 1 227 ? 64.228 22.228 -66.339 1.00 41.97 227 ASN A C 1
ATOM 1816 O O . ASN A 1 227 ? 63.680 21.931 -67.392 1.00 41.97 227 ASN A O 1
ATOM 1820 N N . GLU A 1 228 ? 64.442 23.485 -65.907 1.00 47.75 228 GLU A N 1
ATOM 1821 C CA . GLU A 1 228 ? 64.832 24.704 -66.681 1.00 47.75 228 GLU A CA 1
ATOM 1822 C C . GLU A 1 228 ? 64.770 25.924 -65.722 1.00 47.75 228 GLU A C 1
ATOM 1824 O O . GLU A 1 228 ? 63.725 26.197 -65.149 1.00 47.75 228 GLU A O 1
ATOM 1829 N N . LYS A 1 229 ? 65.878 26.479 -65.198 1.00 48.84 229 LYS A N 1
ATOM 1830 C CA . LYS A 1 229 ? 66.783 27.525 -65.742 1.00 48.84 229 LYS A CA 1
ATOM 1831 C C . LYS A 1 229 ? 66.097 28.765 -66.353 1.00 48.84 229 LYS A C 1
ATOM 1833 O O . LYS A 1 229 ? 65.737 28.698 -67.516 1.00 48.84 229 LYS A O 1
ATOM 1838 N N . SER A 1 230 ? 66.095 29.882 -65.600 1.00 44.91 230 SER A N 1
ATOM 1839 C CA . SER A 1 230 ? 66.334 31.303 -66.001 1.00 44.91 230 SER A CA 1
ATOM 1840 C C . SER A 1 230 ? 65.714 32.231 -64.934 1.00 44.91 230 SER A C 1
ATOM 1842 O O . SER A 1 230 ? 64.501 32.235 -64.775 1.00 44.91 230 SER A O 1
ATOM 1844 N N . ILE A 1 231 ? 66.466 32.820 -63.996 1.00 51.97 231 ILE A N 1
ATOM 1845 C CA . ILE A 1 231 ? 67.164 34.123 -64.084 1.00 51.97 231 ILE A CA 1
ATOM 1846 C C . ILE A 1 231 ? 66.314 35.214 -64.747 1.00 51.97 231 ILE A C 1
ATOM 1848 O O . ILE A 1 231 ? 66.176 35.239 -65.969 1.00 51.97 231 ILE A O 1
ATOM 1852 N N . SER A 1 232 ? 65.832 36.146 -63.928 1.00 45.53 232 SER A N 1
ATOM 1853 C CA . SER A 1 232 ? 65.723 37.586 -64.198 1.00 45.53 232 SER A CA 1
ATOM 1854 C C . SER A 1 232 ? 65.780 38.304 -62.857 1.00 45.53 232 SER A C 1
ATOM 1856 O O . SER A 1 232 ? 65.009 37.885 -61.965 1.00 45.53 232 SER A O 1
#

Foldseek 3Di:
DVVVVVVVVVVVVVVVVVVVVVVVVVVCVVVVVVVVVPDDDDDDPPPDPPVPPVPPPPPDDQDAFPPPRHGEPPDAFWWDDPNDTGGHHPVCNVRGHGDDPDPPPDPDPDDDDDDDDDDDPPPPDDPQPKDFDLCQLVQLVVLCVVVVHDLVRLCVQLVHDSVQSVCSNVSVDDDDPSSQVSSCVVSVDDGIDRPDPPPDDDDPPDPDDPPPPPPPDDDDDDDDDDDDDDDD

Nearest PDB structures (foldseek):
  7o81-assembly1_AU  TM=6.039E-01  e=7.348E-05  Oryctolagus cuniculus
  6zvh-assembly1_i  TM=5.649E-01  e=1.008E-04  Homo sapiens
  3f51-assembly1_A  TM=9.303E-01  e=8.410E-03  Corynebacterium glutamicum
  4i6u-assembly1_A  TM=9.007E-01  e=8.410E-03  Enterobacter sp. RFL1396
  9f9s-assembly1_CN  TM=5.042E-01  e=1.074E-04  Saccharomyces cerevisiae

Solvent-accessible surface area (backbone atoms only — not comparable to full-atom values): 15349 Å² total; per-residue (Å²): 113,69,68,61,54,50,52,51,51,50,51,53,54,52,50,54,53,51,54,55,52,52,51,53,52,51,51,48,48,56,54,50,60,63,59,68,78,71,79,88,88,83,87,78,87,79,88,66,88,77,78,75,72,73,75,81,77,69,90,58,80,74,45,51,15,77,84,76,62,48,70,29,94,66,88,51,46,48,24,39,49,97,89,42,81,42,46,22,38,86,86,54,47,82,77,34,50,77,60,81,79,73,77,75,79,70,82,77,80,86,72,84,89,75,77,98,69,83,82,69,84,74,70,91,70,71,91,62,50,66,42,71,50,93,63,44,23,61,54,52,47,52,44,36,56,75,70,69,53,51,68,62,58,51,16,60,76,62,70,49,57,48,72,55,51,54,31,29,52,68,62,77,39,84,73,52,71,72,55,45,56,40,46,25,69,75,62,71,49,89,45,71,42,77,51,75,83,63,84,79,76,88,84,80,87,68,88,70,78,85,76,79,58,89,83,77,72,83,81,93,75,92,80,82,88,85,89,83,92,80,92,133

pLDDT: mean 71.02, std 20.15, range [35.97, 97.12]

Radius of gyration: 44.56 Å; Cα contacts (8 Å, |Δi|>4): 149; chains: 1; bounding box: 84×123×114 Å

Sequence (232 aa):
MYYVLLCILIIFKNAILALRSICHILHFFIHFCWKLKFRLVEGIKWKYKINITIPNIYFGIPLSCELCGNPLLGKGKKIMISGAILNVCDNCVKYGTPIYIQPKKKFNNITKSKDILQKLPKKLGKDAEYEIIDDYSKIIKNAREGMGWTIDLLAQQVHERVSIIKKIESGKMVPSIDLAKRLERVLGVKLLVPSIKDTGLSSSSTKIDMDITLGDVAEIRFKNKRNEKSIS

Secondary structure (DSSP, 8-state):
-HHHHHHHHHHHHHHHHHHHHHHHHHHHHHHHHHHHSSSS----------------------PBPTTT-PBPSSS-EEEEETTEEEEE-TTTGGGSEE------------------------------PEEEPTTHHHHHHHHHHHTT--HHHHHHHHTS-HHHHHHHHTTSSPPPHHHHHHHHHHH----EEE----SS-------------TTS----------------